Protein AF-0000000078589568 (afdb_homodimer)

Solvent-accessible surface area (backbone atoms only — not comparable to full-atom values): 13078 Å² total; per-residue (Å²): 133,71,51,51,82,32,78,94,58,38,60,21,28,21,12,48,26,62,53,92,58,33,32,40,38,16,16,13,28,53,42,28,34,25,31,62,90,71,71,37,79,68,34,69,30,87,57,85,96,58,49,32,35,17,36,41,47,56,96,80,36,33,39,37,20,19,72,43,36,40,46,34,33,25,38,94,78,37,46,79,72,49,72,22,69,54,83,33,59,22,26,36,24,57,42,78,58,98,67,44,32,40,38,22,10,66,24,44,44,32,37,32,21,70,47,95,73,48,65,70,49,67,46,61,62,52,66,76,127,130,72,51,49,81,34,77,94,59,36,58,19,27,20,12,46,27,62,52,92,58,33,30,41,38,16,17,13,28,54,40,28,34,25,31,62,90,72,70,38,79,70,35,68,30,88,57,84,96,58,48,31,34,17,36,41,48,54,96,82,35,32,39,38,20,18,71,43,35,39,45,35,32,24,40,94,78,37,45,78,71,48,73,23,68,54,82,34,57,22,25,35,23,59,41,80,57,99,67,43,32,39,37,21,10,65,24,43,44,33,38,31,21,70,48,97,75,48,64,72,50,68,46,59,62,55,66,78,126

pLDDT: mean 90.87, std 10.64, range [33.38, 98.38]

Secondary structure (DSSP, 8-state):
----B-GGG-S-EEEEEEETTEEEEEESBPPEEEETTTTEEEEE---TT--EEEEEE-SS-EEEEESSSEEEEE-TTS-EEEEEE-SSSSEEEEEE-SS-EEEEESSSEEEEESSTTS--EEEESS---/----B-GGG-S-EEEEEEETTEEEEEESBPPEEEETTTTEEEEE---TT--EEEEEE-SS-EEEEESSSEEEEE-TTS-EEEEEE-SSSSEEEEEE-SS-EEEEESSSEEEEESSTTS--EEEESS---

Structure (mmCIF, N/CA/C/O backbone):
data_AF-0000000078589568-model_v1
#
loop_
_entity.id
_entity.type
_entity.pdbx_description
1 polymer 'WD domain, G-beta repeat protein'
#
loop_
_atom_site.group_PDB
_atom_site.id
_atom_site.type_symbol
_atom_site.label_atom_id
_atom_site.label_alt_id
_atom_site.label_comp_id
_atom_site.label_asym_id
_atom_site.label_entity_id
_atom_site.label_seq_id
_atom_site.pdbx_PDB_ins_code
_atom_site.Cartn_x
_atom_site.Cartn_y
_atom_site.Cartn_z
_atom_site.occupancy
_atom_site.B_iso_or_equiv
_atom_site.auth_seq_id
_atom_site.auth_comp_id
_atom_site.auth_asym_id
_atom_site.auth_atom_id
_atom_site.pdbx_PDB_model_num
ATOM 1 N N . MET A 1 1 ? 6.371 -23.281 -9.875 1 33.53 1 MET A N 1
ATOM 2 C CA . MET A 1 1 ? 6.477 -23.5 -8.438 1 33.53 1 MET A CA 1
ATOM 3 C C . MET A 1 1 ? 5.609 -22.5 -7.672 1 33.53 1 MET A C 1
ATOM 5 O O . MET A 1 1 ? 5.695 -21.297 -7.902 1 33.53 1 MET A O 1
ATOM 9 N N . ILE A 1 2 ? 4.5 -22.891 -7.27 1 46.44 2 ILE A N 1
ATOM 10 C CA . ILE A 1 2 ? 3.332 -22.328 -6.609 1 46.44 2 ILE A CA 1
ATOM 11 C C . ILE A 1 2 ? 3.773 -21.484 -5.41 1 46.44 2 ILE A C 1
ATOM 13 O O . ILE A 1 2 ? 4.844 -21.719 -4.844 1 46.44 2 ILE A O 1
ATOM 17 N N . GLN A 1 3 ? 3.211 -20.344 -5.301 1 60.22 3 GLN A N 1
ATOM 18 C CA . GLN A 1 3 ? 3.404 -19.547 -4.098 1 60.22 3 GLN A CA 1
ATOM 19 C C . GLN A 1 3 ? 3.242 -20.391 -2.838 1 60.22 3 GLN A C 1
ATOM 21 O O . GLN A 1 3 ? 2.27 -21.125 -2.703 1 60.22 3 GLN A O 1
ATOM 26 N N . VAL A 1 4 ? 4.457 -20.844 -2.238 1 63.25 4 VAL A N 1
ATOM 27 C CA . VAL A 1 4 ? 4.547 -21.672 -1.043 1 63.25 4 VAL A CA 1
ATOM 28 C C . VAL A 1 4 ? 4.148 -20.859 0.185 1 63.25 4 VAL A C 1
ATOM 30 O O . VAL A 1 4 ? 4.465 -19.672 0.279 1 63.25 4 VAL A O 1
ATOM 33 N N . ALA A 1 5 ? 3.15 -21.469 0.811 1 69.5 5 ALA A N 1
ATOM 34 C CA . ALA A 1 5 ? 2.832 -20.969 2.145 1 69.5 5 ALA A CA 1
ATOM 35 C C . ALA A 1 5 ? 4.082 -20.891 3.016 1 69.5 5 ALA A C 1
ATOM 37 O O . ALA A 1 5 ? 4.938 -21.781 2.967 1 69.5 5 ALA A O 1
ATOM 38 N N . ARG A 1 6 ? 4.359 -19.812 3.57 1 82.25 6 ARG A N 1
ATOM 39 C CA . ARG A 1 6 ? 5.406 -19.625 4.566 1 82.25 6 ARG A CA 1
ATOM 40 C C . ARG A 1 6 ? 4.816 -19.516 5.969 1 82.25 6 ARG A C 1
ATOM 42 O O . ARG A 1 6 ? 4.578 -18.422 6.469 1 82.25 6 ARG A O 1
ATOM 49 N N . PRO A 1 7 ? 4.684 -20.656 6.641 1 78.62 7 PRO A N 1
ATOM 50 C CA . PRO A 1 7 ? 3.957 -20.719 7.91 1 78.62 7 PRO A CA 1
ATOM 51 C C . PRO A 1 7 ? 4.434 -19.672 8.906 1 78.62 7 PRO A C 1
ATOM 53 O O . PRO A 1 7 ? 3.637 -19.141 9.695 1 78.62 7 PRO A O 1
ATOM 56 N N . ALA A 1 8 ? 5.676 -19.344 8.812 1 83.5 8 ALA A N 1
ATOM 57 C CA . ALA A 1 8 ? 6.234 -18.391 9.773 1 83.5 8 ALA A CA 1
ATOM 58 C C . ALA A 1 8 ? 5.613 -17.016 9.594 1 83.5 8 ALA A C 1
ATOM 60 O O . ALA A 1 8 ? 5.633 -16.203 10.516 1 83.5 8 ALA A O 1
ATOM 61 N N . PHE A 1 9 ? 5.031 -16.781 8.414 1 86.38 9 PHE A N 1
ATOM 62 C CA . PHE A 1 9 ? 4.539 -15.438 8.133 1 86.38 9 PHE A CA 1
ATOM 63 C C . PHE A 1 9 ? 3.02 -15.438 8 1 86.38 9 PHE A C 1
ATOM 65 O O . PHE A 1 9 ? 2.412 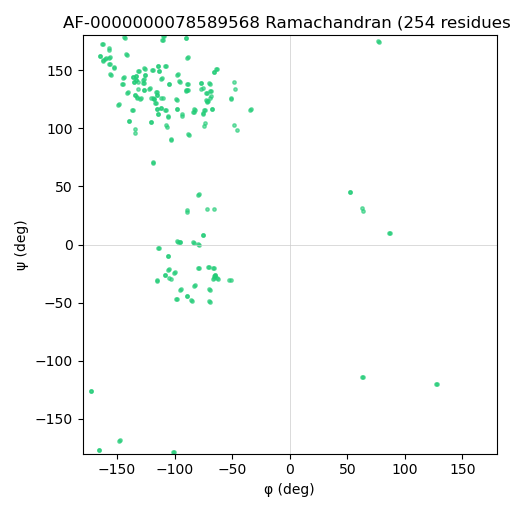-14.391 7.781 1 86.38 9 PHE A O 1
ATOM 72 N N . GLY A 1 10 ? 2.441 -16.609 8.102 1 83.56 10 GLY A N 1
ATOM 73 C CA . GLY A 1 10 ? 0.993 -16.719 8.039 1 83.56 10 GLY A CA 1
ATOM 74 C C . GLY A 1 10 ? 0.455 -16.625 6.621 1 83.56 10 GLY A C 1
ATOM 75 O O . GLY A 1 10 ? 1.22 -16.453 5.672 1 83.56 10 GLY A O 1
ATOM 76 N N . ARG A 1 11 ? -0.866 -16.844 6.477 1 89.06 11 ARG A N 1
ATOM 77 C CA . ARG A 1 11 ? -1.564 -16.719 5.199 1 89.06 11 ARG A CA 1
ATOM 78 C C . ARG A 1 11 ? -2.033 -15.289 4.961 1 89.06 11 ARG A C 1
ATOM 80 O O . ARG A 1 11 ? -3.061 -14.867 5.496 1 89.06 11 ARG A O 1
ATOM 87 N N . CYS A 1 12 ? -1.193 -14.516 4.234 1 94.19 12 CYS A N 1
ATOM 88 C CA . CYS A 1 12 ? -1.563 -13.125 3.979 1 94.19 12 CYS A CA 1
ATOM 89 C C . CYS A 1 12 ? -0.938 -12.625 2.684 1 94.19 12 CYS A C 1
ATOM 91 O O . CYS A 1 12 ? 0.06 -13.18 2.217 1 94.19 12 CYS A O 1
ATOM 93 N N . VAL A 1 13 ? -1.597 -11.734 2.15 1 95.38 13 VAL A N 1
ATOM 94 C CA . VAL A 1 13 ? -1.101 -10.961 1.015 1 95.38 13 VAL A CA 1
ATOM 95 C C . VAL A 1 13 ? -1.057 -9.477 1.372 1 95.38 13 VAL A C 1
ATOM 97 O O . VAL A 1 13 ? -2.098 -8.82 1.447 1 95.38 13 VAL A O 1
ATOM 100 N N . SER A 1 14 ? 0.146 -9.016 1.584 1 96.38 14 SER A N 1
ATOM 101 C CA . SER A 1 14 ? 0.3 -7.645 2.059 1 96.38 14 SER A CA 1
ATOM 102 C C . SER A 1 14 ? 0.87 -6.742 0.969 1 96.38 14 SER A C 1
ATOM 104 O O . SER A 1 14 ? 0.676 -5.527 0.999 1 96.38 14 SER A O 1
ATOM 106 N N . ALA A 1 15 ? 1.566 -7.254 0.091 1 97 15 ALA A N 1
ATOM 107 C CA . ALA A 1 15 ? 2.193 -6.512 -0.998 1 97 15 ALA A CA 1
ATOM 108 C C . ALA A 1 15 ? 1.56 -6.863 -2.34 1 97 15 ALA A C 1
ATOM 110 O O . ALA A 1 15 ? 1.614 -8.016 -2.775 1 97 15 ALA A O 1
ATOM 111 N N . LEU A 1 16 ? 0.966 -5.871 -2.957 1 95.5 16 LEU A N 1
ATOM 112 C CA . LEU A 1 16 ? 0.305 -6.023 -4.246 1 95.5 16 LEU A CA 1
ATOM 113 C C . LEU A 1 16 ? 0.549 -4.805 -5.133 1 95.5 16 LEU A C 1
ATOM 115 O O . LEU A 1 16 ? 0.409 -3.668 -4.68 1 95.5 16 LEU A O 1
ATOM 119 N N . SER A 1 17 ? 0.944 -5.07 -6.32 1 95.88 17 SER A N 1
ATOM 120 C CA . SER A 1 17 ? 1.091 -4.016 -7.316 1 95.88 17 SER A CA 1
ATOM 121 C C . SER A 1 17 ? 0.967 -4.57 -8.734 1 95.88 17 SER A C 1
ATOM 123 O O . SER A 1 17 ? 1.392 -5.695 -9.008 1 95.88 17 SER A O 1
ATOM 125 N N . VAL A 1 18 ? 0.411 -3.758 -9.539 1 91.75 18 VAL A N 1
ATOM 126 C CA . VAL A 1 18 ? 0.176 -4.207 -10.914 1 91.75 18 VAL A CA 1
ATOM 127 C C . VAL A 1 18 ? 0.772 -3.201 -11.891 1 91.75 18 VAL A C 1
ATOM 129 O O . VAL A 1 18 ? 0.672 -1.989 -11.688 1 91.75 18 VAL A O 1
ATOM 132 N N . ASP A 1 19 ? 1.373 -3.672 -12.891 1 91.12 19 ASP A N 1
ATOM 133 C CA . ASP A 1 19 ? 1.781 -2.895 -14.055 1 91.12 19 ASP A CA 1
ATOM 134 C C . ASP A 1 19 ? 1.548 -3.676 -15.352 1 91.12 19 ASP A C 1
ATOM 136 O O . ASP A 1 19 ? 2.305 -4.594 -15.672 1 91.12 19 ASP A O 1
ATOM 140 N N . ASN A 1 20 ? 0.448 -3.164 -16.031 1 87.88 20 ASN A N 1
ATOM 141 C CA . ASN A 1 20 ? 0.073 -3.803 -17.297 1 87.88 20 ASN A CA 1
ATOM 142 C C . ASN A 1 20 ? -0.341 -5.254 -17.078 1 87.88 20 ASN A C 1
ATOM 144 O O . ASN A 1 20 ? -1.341 -5.531 -16.422 1 87.88 20 ASN A O 1
ATOM 148 N N . LYS A 1 21 ? 0.408 -6.223 -17.594 1 90.06 21 LYS A N 1
ATOM 149 C CA . LYS A 1 21 ? -0.018 -7.621 -17.578 1 90.06 21 LYS A CA 1
ATOM 150 C C . LYS A 1 21 ? 0.61 -8.375 -16.406 1 90.06 21 LYS A C 1
ATOM 152 O O . LYS A 1 21 ? 0.375 -9.57 -16.234 1 90.06 21 LYS A O 1
ATOM 157 N N . PHE A 1 22 ? 1.362 -7.637 -15.625 1 93.5 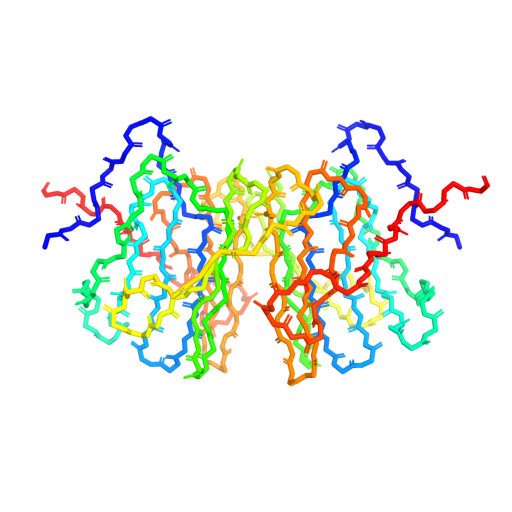22 PHE A N 1
ATOM 158 C CA . PHE A 1 22 ? 2.074 -8.312 -14.547 1 93.5 22 PHE A CA 1
ATOM 159 C C . PHE A 1 22 ? 1.626 -7.781 -13.195 1 93.5 22 PHE A C 1
ATOM 161 O O . PHE A 1 22 ? 1.246 -6.613 -13.07 1 93.5 22 PHE A O 1
ATOM 168 N N . MET A 1 23 ? 1.702 -8.672 -12.203 1 93.06 23 MET A N 1
ATOM 169 C CA . MET A 1 23 ? 1.359 -8.344 -10.82 1 93.06 23 MET A CA 1
ATOM 170 C C . MET A 1 23 ? 2.432 -8.852 -9.859 1 93.06 23 MET A C 1
ATOM 172 O O . MET A 1 23 ? 2.865 -10 -9.953 1 93.06 23 MET A O 1
ATOM 176 N N . VAL A 1 24 ? 2.895 -7.965 -9.07 1 95.56 24 VAL A N 1
ATOM 177 C CA . VAL A 1 24 ? 3.75 -8.391 -7.973 1 95.56 24 VAL A CA 1
ATOM 178 C C . VAL A 1 24 ? 2.896 -8.711 -6.746 1 95.56 24 VAL A C 1
ATOM 180 O O . VAL A 1 24 ? 1.983 -7.953 -6.406 1 95.56 24 VAL A O 1
ATOM 183 N N . CYS A 1 25 ? 3.156 -9.797 -6.152 1 93.44 25 CYS A N 1
ATOM 184 C CA . CYS A 1 25 ? 2.436 -10.25 -4.969 1 93.44 25 CYS A CA 1
ATOM 185 C C . CYS A 1 25 ? 3.398 -10.781 -3.91 1 93.44 25 CYS A C 1
ATOM 187 O O . CYS A 1 25 ? 4.367 -11.469 -4.234 1 93.44 25 CYS A O 1
ATOM 189 N N . GLY A 1 26 ? 3.121 -10.461 -2.602 1 94.56 26 GLY A N 1
ATOM 190 C CA . GLY A 1 26 ? 3.963 -10.938 -1.517 1 94.56 26 GLY A CA 1
ATOM 191 C C . GLY A 1 26 ? 3.322 -10.781 -0.15 1 94.56 26 GLY A C 1
ATOM 192 O O . GLY A 1 26 ? 2.197 -10.289 -0.039 1 94.56 26 GLY A O 1
ATOM 193 N N . GLY A 1 27 ? 4.078 -11.141 0.864 1 94.75 27 GLY A N 1
ATOM 194 C CA . GLY A 1 27 ? 3.631 -11.156 2.246 1 94.75 27 GLY A CA 1
ATOM 195 C C . GLY A 1 27 ? 3.871 -12.484 2.936 1 94.75 27 GLY A C 1
ATOM 196 O O . GLY A 1 27 ? 5.012 -12.953 3.025 1 94.75 27 GLY A O 1
ATOM 197 N N . GLY A 1 28 ? 2.723 -13.055 3.373 1 91.25 28 GLY A N 1
ATOM 198 C CA . GLY A 1 28 ? 2.844 -14.422 3.846 1 91.25 28 GLY A CA 1
ATOM 199 C C . GLY A 1 28 ? 3.221 -15.398 2.75 1 91.25 28 GLY A C 1
ATOM 200 O O . GLY A 1 28 ? 3.822 -16.438 3.02 1 91.25 28 GLY A O 1
ATOM 201 N N . VAL A 1 29 ? 2.875 -15.055 1.627 1 89.75 29 VAL A N 1
ATOM 202 C CA . VAL A 1 29 ? 3.322 -15.797 0.452 1 89.75 29 VAL A CA 1
ATOM 203 C C . VAL A 1 29 ? 4.652 -15.234 -0.04 1 89.75 29 VAL A C 1
ATOM 205 O O . VAL A 1 29 ? 5.008 -14.094 0.284 1 89.75 29 VAL A O 1
ATOM 208 N N . ASN A 1 30 ? 5.332 -16.031 -0.825 1 90.44 30 ASN A N 1
ATOM 209 C CA . ASN A 1 30 ? 6.586 -15.555 -1.39 1 90.44 30 ASN A CA 1
ATOM 210 C C . ASN A 1 30 ? 6.359 -14.398 -2.359 1 90.44 30 ASN A C 1
ATOM 212 O O . ASN A 1 30 ? 5.352 -14.367 -3.07 1 90.44 30 ASN A O 1
ATOM 216 N N . LEU A 1 31 ? 7.359 -13.547 -2.367 1 94.25 31 LEU A N 1
ATOM 217 C CA . LEU A 1 31 ? 7.328 -12.477 -3.354 1 94.25 31 LEU A CA 1
ATOM 218 C C . LEU A 1 31 ? 7.52 -13.023 -4.762 1 94.25 31 LEU A C 1
ATOM 220 O O . LEU A 1 31 ? 8.398 -13.852 -4.992 1 94.25 31 LEU A O 1
ATOM 224 N N . GLY A 1 32 ? 6.648 -12.578 -5.656 1 94.5 32 GLY A N 1
ATOM 225 C CA . GLY A 1 32 ? 6.766 -13.047 -7.031 1 94.5 32 GLY A CA 1
ATOM 226 C C . GLY A 1 32 ? 6.027 -12.164 -8.023 1 94.5 32 GLY A C 1
ATOM 227 O O . GLY A 1 32 ? 5.148 -11.398 -7.641 1 94.5 32 GLY A O 1
ATOM 228 N N . ILE A 1 33 ? 6.438 -12.266 -9.234 1 95.62 33 ILE A N 1
ATOM 229 C CA . ILE A 1 33 ? 5.773 -11.594 -10.344 1 95.62 33 ILE A CA 1
ATOM 230 C C . ILE A 1 33 ? 4.852 -12.578 -11.062 1 95.62 33 ILE A C 1
ATOM 232 O O . ILE A 1 33 ? 5.285 -13.656 -11.477 1 95.62 33 ILE A O 1
ATOM 236 N N . TRP A 1 34 ? 3.6 -12.172 -11.156 1 91.56 34 TRP A N 1
ATOM 237 C CA . TRP A 1 34 ? 2.588 -13.016 -11.797 1 91.56 34 TRP A CA 1
ATOM 238 C C . TRP A 1 34 ? 2.121 -12.398 -13.109 1 91.56 34 TRP A C 1
ATOM 240 O O . TRP A 1 34 ? 2.002 -11.172 -13.227 1 91.56 34 TRP A O 1
ATOM 250 N N . HIS A 1 35 ? 1.874 -13.266 -14.094 1 91.69 35 HIS A N 1
ATOM 251 C CA . HIS A 1 35 ? 1.156 -12.844 -15.289 1 91.69 35 HIS A CA 1
ATOM 252 C C . HIS A 1 35 ? -0.352 -12.859 -15.062 1 91.69 35 HIS A C 1
ATOM 254 O O . HIS A 1 35 ? -0.945 -13.93 -14.875 1 91.69 35 HIS A O 1
ATOM 260 N N . LEU A 1 36 ? -1.062 -11.812 -15.094 1 84.69 36 LEU A N 1
ATOM 261 C CA . LEU A 1 36 ? -2.459 -11.672 -14.695 1 84.69 36 LEU A CA 1
ATOM 262 C C . LEU A 1 36 ? -3.377 -12.406 -15.664 1 84.69 36 LEU A C 1
ATOM 264 O O . LEU A 1 36 ? -4.359 -13.023 -15.25 1 84.69 36 LEU A O 1
ATOM 268 N N . GLY A 1 37 ? -3.049 -12.336 -16.938 1 85.06 37 GLY A N 1
ATOM 269 C CA . GLY A 1 37 ? -3.875 -12.984 -17.953 1 85.06 37 GLY A CA 1
ATOM 270 C C . GLY A 1 37 ? -3.875 -14.5 -17.844 1 85.06 37 GLY A C 1
ATOM 271 O O . GLY A 1 37 ? -4.898 -15.148 -18.062 1 85.06 37 GLY A O 1
ATOM 272 N N . MET A 1 38 ? -2.736 -15.016 -17.312 1 85 38 MET A N 1
ATOM 273 C CA . MET A 1 38 ? -2.572 -16.453 -17.234 1 85 38 MET A CA 1
ATOM 274 C C . MET A 1 38 ? -2.734 -16.938 -15.789 1 85 38 MET A C 1
ATOM 276 O O . MET A 1 38 ? -2.779 -18.141 -15.531 1 85 38 MET A O 1
ATOM 280 N N . TYR A 1 39 ? -2.775 -16.078 -14.945 1 80.25 39 TYR A N 1
ATOM 281 C CA . TYR A 1 39 ? -2.834 -16.406 -13.523 1 80.25 39 TYR A CA 1
ATOM 282 C C . TYR A 1 39 ? -1.718 -17.375 -13.141 1 80.25 39 TYR A C 1
ATOM 284 O O . TYR A 1 39 ? -1.964 -18.391 -12.484 1 80.25 39 TYR A O 1
ATOM 292 N N . SER A 1 40 ? -0.561 -17.094 -13.602 1 86.56 40 SER A N 1
ATOM 293 C CA . SER A 1 40 ? 0.59 -17.953 -13.336 1 86.56 40 SER A CA 1
ATOM 294 C C . SER A 1 40 ? 1.785 -17.141 -12.852 1 86.56 40 SER A C 1
ATOM 296 O O . SER A 1 40 ? 1.958 -15.992 -13.242 1 86.56 40 SER A O 1
ATOM 298 N N . LEU A 1 41 ? 2.51 -17.812 -12.055 1 90.38 41 LEU A N 1
ATOM 299 C CA . LEU A 1 41 ? 3.75 -17.203 -11.594 1 90.38 41 LEU A CA 1
ATOM 300 C C . LEU A 1 41 ? 4.75 -17.062 -12.734 1 90.38 41 LEU A C 1
ATOM 302 O O . LEU A 1 41 ? 5.156 -18.062 -13.336 1 90.38 41 LEU A O 1
ATOM 306 N N . ALA A 1 42 ? 5.09 -15.867 -13.047 1 94 42 ALA A N 1
ATOM 307 C CA . ALA A 1 42 ? 6.043 -15.586 -14.117 1 94 42 ALA A CA 1
ATOM 308 C C . ALA A 1 42 ? 7.477 -15.648 -13.602 1 94 42 ALA A C 1
ATOM 310 O O . ALA A 1 42 ? 8.336 -16.281 -14.219 1 94 42 ALA A O 1
ATOM 311 N N . THR A 1 43 ? 7.82 -15.008 -12.461 1 94.12 43 THR A N 1
ATOM 312 C CA . THR A 1 43 ? 9.18 -14.906 -11.945 1 94.12 43 THR A CA 1
ATOM 313 C C . THR A 1 43 ? 9.172 -14.844 -10.414 1 94.12 43 THR A C 1
ATOM 315 O O . THR A 1 43 ? 8.586 -13.93 -9.836 1 94.12 43 THR A O 1
ATOM 318 N N . PRO A 1 44 ? 9.836 -15.82 -9.773 1 93.12 44 PRO A N 1
ATOM 319 C CA . PRO A 1 44 ? 10.031 -15.672 -8.328 1 93.12 44 PRO A CA 1
ATOM 320 C C . PRO A 1 44 ? 11.008 -14.555 -7.98 1 93.12 44 PRO A C 1
ATOM 322 O O . PRO A 1 44 ? 11.969 -14.312 -8.727 1 93.12 44 PRO A O 1
ATOM 325 N N . MET A 1 45 ? 10.719 -13.805 -7.008 1 95.25 45 MET A N 1
ATOM 326 C CA . MET A 1 45 ? 11.641 -12.82 -6.457 1 95.25 45 MET A CA 1
ATOM 327 C C . MET A 1 45 ? 12.195 -13.281 -5.117 1 95.25 45 MET A C 1
ATOM 329 O O . MET A 1 45 ? 11.531 -13.148 -4.086 1 95.25 45 MET A O 1
ATOM 333 N N . GLU A 1 46 ? 13.344 -13.766 -5.09 1 90.25 46 GLU A N 1
ATOM 334 C CA . GLU A 1 46 ? 13.914 -14.469 -3.943 1 90.25 46 GLU A CA 1
ATOM 335 C C . GLU A 1 46 ? 14.312 -13.492 -2.84 1 90.25 46 GLU A C 1
ATOM 337 O O . GLU A 1 46 ? 15.109 -12.578 -3.07 1 90.25 46 GLU A O 1
ATOM 342 N N . ALA A 1 47 ? 13.633 -13.586 -1.803 1 87.31 47 ALA A N 1
ATOM 343 C CA . ALA A 1 47 ? 13.945 -12.852 -0.579 1 87.31 47 ALA A CA 1
ATOM 344 C C . ALA A 1 47 ? 13.852 -13.758 0.645 1 87.31 47 ALA A C 1
ATOM 346 O O . ALA A 1 47 ? 12.758 -14.016 1.148 1 87.31 47 ALA A O 1
ATOM 347 N N . ALA A 1 48 ? 14.93 -14.211 1.081 1 83 48 ALA A N 1
ATOM 348 C CA . ALA A 1 48 ? 14.953 -15.172 2.18 1 83 48 ALA A CA 1
ATOM 349 C C . ALA A 1 48 ? 14.523 -14.516 3.49 1 83 48 ALA A C 1
ATOM 351 O O . ALA A 1 48 ? 14.977 -13.414 3.814 1 83 48 ALA A O 1
ATOM 352 N N . ASN A 1 49 ? 13.578 -15.07 4.125 1 88.69 49 ASN A N 1
ATOM 353 C CA . ASN A 1 49 ? 13.172 -14.742 5.488 1 88.69 49 ASN A CA 1
ATOM 354 C C . ASN A 1 49 ? 12.672 -13.305 5.59 1 88.69 49 ASN A C 1
ATOM 356 O O . ASN A 1 49 ? 12.992 -12.602 6.543 1 88.69 49 ASN A O 1
ATOM 360 N N . VAL A 1 50 ? 12.109 -12.836 4.551 1 92.19 50 VAL A N 1
ATOM 361 C CA . VAL A 1 50 ? 11.562 -11.484 4.566 1 92.19 50 VAL A CA 1
ATOM 362 C C . VAL A 1 50 ? 10.062 -11.531 4.277 1 92.19 50 VAL A C 1
ATOM 364 O O . VAL A 1 50 ? 9.633 -12.141 3.293 1 92.19 50 VAL A O 1
ATOM 367 N N . ARG A 1 51 ? 9.289 -10.938 5.172 1 94.19 51 ARG A N 1
ATOM 368 C CA . ARG A 1 51 ? 7.879 -10.703 4.883 1 94.19 51 ARG A CA 1
ATOM 369 C C . ARG A 1 51 ? 7.664 -9.305 4.301 1 94.19 51 ARG A C 1
ATOM 371 O O . ARG A 1 51 ? 7.797 -8.305 5.008 1 94.19 51 ARG A O 1
ATOM 378 N N . HIS A 1 52 ? 7.309 -9.289 3.102 1 96.88 52 HIS A N 1
ATOM 379 C CA . HIS A 1 52 ? 7.062 -8.008 2.453 1 96.88 52 HIS A CA 1
ATOM 380 C C . HIS A 1 52 ? 5.715 -7.43 2.875 1 96.88 52 HIS A C 1
ATOM 382 O O . HIS A 1 52 ? 4.715 -8.148 2.916 1 96.88 52 HIS A O 1
ATOM 388 N N . LEU A 1 53 ? 5.773 -6.18 3.184 1 97.56 53 LEU A N 1
ATOM 389 C CA . LEU A 1 53 ? 4.59 -5.52 3.719 1 97.56 53 LEU A CA 1
ATOM 390 C C . LEU A 1 53 ? 3.939 -4.629 2.664 1 97.56 53 LEU A C 1
ATOM 392 O O . LEU A 1 53 ? 2.762 -4.281 2.777 1 97.56 53 LEU A O 1
ATOM 396 N N . THR A 1 54 ? 4.664 -4.227 1.661 1 98.12 54 THR A N 1
ATOM 397 C CA . THR A 1 54 ? 4.18 -3.357 0.594 1 98.12 54 THR A CA 1
ATOM 398 C C . THR A 1 54 ? 5.07 -3.465 -0.639 1 98.12 54 THR A C 1
ATOM 400 O O . THR A 1 54 ? 6.211 -3.93 -0.549 1 98.12 54 THR A O 1
ATOM 403 N N . CYS A 1 55 ? 4.52 -3.062 -1.789 1 98 55 CYS A N 1
ATOM 404 C CA . CYS A 1 55 ? 5.312 -2.984 -3.012 1 98 55 CYS A CA 1
ATOM 405 C C . CYS A 1 55 ? 4.699 -1.995 -3.996 1 98 55 CYS A C 1
ATOM 407 O O . CYS A 1 55 ? 3.521 -1.652 -3.887 1 98 55 CYS A O 1
ATOM 409 N N . GLU A 1 56 ? 5.535 -1.491 -4.848 1 96.69 56 GLU A N 1
ATOM 410 C CA . GLU A 1 56 ? 5.156 -0.626 -5.961 1 96.69 56 GLU A CA 1
ATOM 411 C C . GLU A 1 56 ? 5.895 -1.014 -7.238 1 96.69 56 GLU A C 1
ATOM 413 O O . GLU A 1 56 ? 7.125 -0.963 -7.289 1 96.69 56 GLU A O 1
ATOM 418 N N . MET A 1 57 ? 5.105 -1.452 -8.227 1 95.81 57 MET A N 1
ATOM 419 C CA . MET A 1 57 ? 5.688 -1.801 -9.516 1 95.81 57 MET A CA 1
ATOM 420 C C . MET A 1 57 ? 5.535 -0.653 -10.508 1 95.81 57 MET A C 1
ATOM 422 O O . MET A 1 57 ? 4.418 -0.235 -10.82 1 95.81 57 MET A O 1
ATOM 426 N N . THR A 1 58 ? 6.688 -0.118 -10.938 1 90.25 58 THR A N 1
ATOM 427 C CA . THR A 1 58 ? 6.711 0.904 -11.977 1 90.25 58 THR A CA 1
ATOM 428 C C . THR A 1 58 ? 7.324 0.354 -13.258 1 90.25 58 THR A C 1
ATOM 430 O O . THR A 1 58 ? 7.77 -0.795 -13.297 1 90.25 58 THR A O 1
ATOM 433 N N . THR A 1 59 ? 7.324 1.176 -14.297 1 88.69 59 THR A N 1
ATOM 434 C CA . THR A 1 59 ? 7.895 0.772 -15.578 1 88.69 59 THR A CA 1
ATOM 435 C C . THR A 1 59 ? 9.391 0.495 -15.445 1 88.69 59 THR A C 1
ATOM 437 O O . THR A 1 59 ? 9.93 -0.362 -16.141 1 88.69 59 THR A O 1
ATOM 440 N N . ASP A 1 60 ? 10.062 1.144 -14.516 1 91 60 ASP A N 1
ATOM 441 C CA . ASP A 1 60 ? 11.516 1.078 -14.422 1 91 60 ASP A CA 1
ATOM 442 C C . ASP A 1 60 ? 11.961 0.012 -13.422 1 91 60 ASP A C 1
ATOM 444 O O . ASP A 1 60 ? 12.953 -0.686 -13.648 1 91 60 ASP A O 1
ATOM 448 N N . LYS A 1 61 ? 11.242 -0.073 -12.352 1 94.94 61 LYS A N 1
ATOM 449 C CA . LYS A 1 61 ? 11.688 -0.944 -11.266 1 94.94 61 LYS A CA 1
ATOM 450 C C . LYS A 1 61 ? 10.516 -1.358 -10.383 1 94.94 61 LYS A C 1
ATOM 452 O O . LYS A 1 61 ? 9.414 -0.816 -10.508 1 94.94 61 LYS A O 1
ATOM 457 N N . ILE A 1 62 ? 10.734 -2.303 -9.562 1 97.25 62 ILE A N 1
ATOM 458 C CA . ILE A 1 62 ? 9.836 -2.725 -8.492 1 97.25 62 ILE A CA 1
ATOM 459 C C . ILE A 1 62 ? 10.438 -2.354 -7.137 1 97.25 62 ILE A C 1
ATOM 461 O O . ILE A 1 62 ? 11.609 -2.637 -6.875 1 97.25 62 ILE A O 1
ATOM 465 N N . LEU A 1 63 ? 9.688 -1.653 -6.352 1 98.06 63 LEU A N 1
ATOM 466 C CA . LEU A 1 63 ? 10.102 -1.31 -4.992 1 98.06 63 LEU A CA 1
ATOM 467 C C . LEU A 1 63 ? 9.352 -2.156 -3.969 1 98.06 63 LEU A C 1
ATOM 469 O O . LEU A 1 63 ? 8.148 -2.402 -4.117 1 98.06 63 LEU A O 1
ATOM 473 N N . THR A 1 64 ? 10.016 -2.643 -2.949 1 98.31 64 THR A N 1
ATOM 474 C CA . THR A 1 64 ? 9.359 -3.418 -1.904 1 98.31 64 THR A CA 1
ATOM 475 C C . THR A 1 64 ? 9.789 -2.938 -0.521 1 98.31 64 THR A C 1
ATOM 477 O O . THR A 1 64 ? 10.922 -2.49 -0.34 1 98.31 64 THR A O 1
ATOM 480 N N . GLY A 1 65 ? 8.906 -2.906 0.363 1 98.38 65 GLY A N 1
ATOM 481 C CA . GLY A 1 65 ? 9.125 -2.682 1.783 1 98.38 65 GLY A CA 1
ATOM 482 C C . GLY A 1 65 ? 8.781 -3.887 2.637 1 98.38 65 GLY A C 1
ATOM 483 O O . GLY A 1 65 ? 7.918 -4.688 2.273 1 98.38 65 GLY A O 1
ATOM 484 N N . SER A 1 66 ? 9.375 -4.016 3.736 1 97.38 66 SER A N 1
ATOM 485 C CA . SER A 1 66 ? 9.25 -5.184 4.598 1 97.38 66 SER A CA 1
ATOM 486 C C . SER A 1 66 ? 9.367 -4.801 6.07 1 97.38 66 SER A C 1
ATOM 488 O O . SER A 1 66 ? 9.266 -3.625 6.422 1 97.38 66 SER A O 1
ATOM 490 N N . MET A 1 67 ? 9.5 -5.84 6.883 1 95.31 67 MET A N 1
ATOM 491 C CA . MET A 1 67 ? 9.711 -5.641 8.312 1 95.31 67 MET A CA 1
ATOM 492 C C . MET A 1 67 ? 11.141 -5.188 8.594 1 95.31 67 MET A C 1
ATOM 494 O O . MET A 1 67 ? 11.547 -5.094 9.758 1 95.31 67 MET A O 1
ATOM 498 N N . HIS A 1 68 ? 11.938 -4.879 7.652 1 95.5 68 HIS A N 1
ATOM 499 C CA . HIS A 1 68 ? 13.281 -4.332 7.766 1 95.5 68 HIS A CA 1
ATOM 500 C C . HIS A 1 68 ? 13.32 -2.865 7.348 1 95.5 68 HIS A C 1
ATOM 502 O O . HIS A 1 68 ? 12.461 -2.414 6.582 1 95.5 68 HIS A O 1
ATOM 508 N N . PRO A 1 69 ? 14.281 -2.115 7.895 1 96.44 69 PRO A N 1
ATOM 509 C CA . PRO A 1 69 ? 14.359 -0.685 7.59 1 96.44 69 PRO A CA 1
ATOM 510 C C . PRO A 1 69 ? 15 -0.402 6.234 1 96.44 69 PRO A C 1
ATOM 512 O O . PRO A 1 69 ? 15.859 0.472 6.125 1 96.44 69 PRO A O 1
ATOM 515 N N . THR A 1 70 ? 14.617 -1.188 5.191 1 96.38 70 THR A N 1
ATOM 516 C CA . THR A 1 70 ? 15.266 -1.059 3.889 1 96.38 70 THR A CA 1
ATOM 517 C C . THR A 1 70 ? 14.227 -1.04 2.771 1 96.38 70 THR A C 1
ATOM 519 O O . THR A 1 70 ? 13.32 -1.882 2.738 1 96.38 70 THR A O 1
ATOM 522 N N . LEU A 1 71 ? 14.344 -0.035 1.94 1 97.94 71 LEU A N 1
ATOM 523 C CA . LEU A 1 71 ? 13.633 -0.027 0.67 1 97.94 71 LEU A CA 1
ATOM 524 C C . LEU A 1 71 ? 14.398 -0.809 -0.391 1 97.94 71 LEU A C 1
ATOM 526 O O . LEU A 1 71 ? 15.492 -0.41 -0.792 1 97.94 71 LEU A O 1
ATOM 530 N N . SER A 1 72 ? 13.852 -1.923 -0.87 1 98 72 SER A N 1
ATOM 531 C CA . SER A 1 72 ? 14.516 -2.766 -1.855 1 98 72 SER A CA 1
ATOM 532 C C . SER A 1 72 ? 14.055 -2.438 -3.27 1 98 72 SER A C 1
ATOM 534 O O . SER A 1 72 ? 12.867 -2.182 -3.498 1 98 72 SER A O 1
ATOM 536 N N . GLN A 1 73 ? 15.055 -2.473 -4.141 1 97.88 73 GLN A N 1
ATOM 537 C CA . GLN A 1 73 ? 14.797 -2.227 -5.555 1 97.88 73 GLN A CA 1
ATOM 538 C C . GLN A 1 73 ? 15.102 -3.465 -6.391 1 97.88 73 GLN A C 1
ATOM 540 O O . GLN A 1 73 ? 16.125 -4.117 -6.199 1 97.88 73 GLN A O 1
ATOM 545 N N . TRP A 1 74 ? 14.141 -3.793 -7.246 1 97.88 74 TRP A N 1
ATOM 546 C CA . TRP A 1 74 ? 14.242 -4.969 -8.102 1 97.88 74 TRP A CA 1
ATOM 547 C C . TRP A 1 74 ? 14.031 -4.594 -9.562 1 97.88 74 TRP A C 1
ATOM 549 O O . TRP A 1 74 ? 13.32 -3.633 -9.867 1 97.88 74 TRP A O 1
ATOM 559 N N . ASP A 1 75 ? 14.617 -5.332 -10.461 1 97.69 75 ASP A N 1
ATOM 560 C CA . ASP A 1 75 ? 14.227 -5.168 -11.859 1 97.69 75 ASP A CA 1
ATOM 561 C C . ASP A 1 75 ? 13.078 -6.105 -12.227 1 97.69 75 ASP A C 1
ATOM 563 O O . ASP A 1 75 ? 12.617 -6.887 -11.391 1 97.69 75 ASP A O 1
ATOM 567 N N . HIS A 1 76 ? 12.586 -6.059 -13.391 1 96.38 76 HIS A N 1
ATOM 568 C CA . HIS A 1 76 ? 11.391 -6.785 -13.797 1 96.38 76 HIS A CA 1
ATOM 569 C C . HIS A 1 76 ? 11.703 -8.25 -14.094 1 96.38 76 HIS A C 1
ATOM 571 O O . HIS A 1 76 ? 10.805 -9.031 -14.406 1 96.38 76 HIS A O 1
ATOM 577 N N . SER A 1 77 ? 12.969 -8.648 -13.938 1 96.12 77 SER A N 1
ATOM 578 C CA . SER A 1 77 ? 13.336 -10.055 -14.031 1 96.12 77 SER A CA 1
ATOM 579 C C . SER A 1 77 ? 13.383 -10.703 -12.656 1 96.12 77 SER A C 1
ATOM 581 O O . SER A 1 77 ? 13.75 -11.875 -12.523 1 96.12 77 SER A O 1
ATOM 583 N N . GLY A 1 78 ? 13.031 -9.891 -11.641 1 96.69 78 GLY A N 1
ATOM 584 C CA . GLY A 1 78 ? 13.016 -10.43 -10.289 1 96.69 78 GLY A CA 1
ATOM 585 C C . GLY A 1 78 ? 14.367 -10.367 -9.602 1 96.69 78 GLY A C 1
ATOM 586 O O . GLY A 1 78 ? 14.562 -10.961 -8.539 1 96.69 78 GLY A O 1
ATOM 587 N N . LYS A 1 79 ? 15.32 -9.656 -10.219 1 97.25 79 LYS A N 1
ATOM 588 C CA . LYS A 1 79 ? 16.656 -9.5 -9.641 1 97.25 79 LYS A CA 1
ATOM 589 C C . LYS A 1 79 ? 16.719 -8.266 -8.742 1 97.25 79 LYS A C 1
ATOM 591 O O . LYS A 1 79 ? 16.297 -7.18 -9.133 1 97.25 79 LYS A O 1
ATOM 596 N N . LYS A 1 80 ? 17.266 -8.461 -7.551 1 97.38 80 LYS A N 1
ATOM 597 C CA . LYS A 1 80 ? 17.453 -7.336 -6.641 1 97.38 80 LYS A CA 1
ATOM 598 C C . LYS A 1 80 ? 18.578 -6.418 -7.121 1 97.38 80 LYS A C 1
ATOM 600 O O . LYS A 1 80 ? 19.672 -6.883 -7.438 1 97.38 80 LYS A O 1
ATOM 605 N N . LEU A 1 81 ? 18.297 -5.164 -7.16 1 97.38 81 LEU A N 1
ATOM 606 C CA . LEU A 1 81 ? 19.25 -4.168 -7.652 1 97.38 81 LEU A CA 1
ATOM 607 C C . LEU A 1 81 ? 19.969 -3.488 -6.496 1 97.38 81 LEU A C 1
ATOM 609 O O . LEU A 1 81 ? 21.188 -3.291 -6.547 1 97.38 81 LEU A O 1
ATOM 613 N N . SER A 1 82 ? 19.219 -3.078 -5.504 1 97.31 82 SER A N 1
ATOM 614 C CA . SER A 1 82 ? 19.812 -2.338 -4.398 1 97.31 82 SER A CA 1
ATOM 615 C C . SER A 1 82 ? 18.875 -2.27 -3.203 1 97.31 82 SER A C 1
ATOM 617 O O . SER A 1 82 ? 17.688 -2.584 -3.32 1 97.31 82 SER A O 1
ATOM 619 N N . ASP A 1 83 ? 19.438 -1.95 -2.062 1 96.94 83 ASP A N 1
ATOM 620 C CA . ASP A 1 83 ? 18.734 -1.632 -0.825 1 96.94 83 ASP A CA 1
ATOM 621 C C . ASP A 1 83 ? 19.094 -0.231 -0.333 1 96.94 83 ASP A C 1
ATOM 623 O O . ASP A 1 83 ? 20.266 0.172 -0.385 1 96.94 83 ASP A O 1
ATOM 627 N N . VAL A 1 84 ? 18.109 0.5 0.043 1 97.75 84 VAL A N 1
ATOM 628 C CA . VAL A 1 84 ? 18.344 1.827 0.602 1 97.75 84 VAL A CA 1
ATOM 629 C C . VAL A 1 84 ? 17.828 1.882 2.037 1 97.75 84 VAL A C 1
ATOM 631 O O . VAL A 1 84 ? 16.656 1.592 2.291 1 97.75 84 VAL A O 1
ATOM 634 N N . GLN A 1 85 ? 18.672 2.264 2.957 1 97.56 85 GLN A N 1
ATOM 635 C CA . GLN A 1 85 ? 18.297 2.318 4.367 1 97.56 85 GLN A CA 1
ATOM 636 C C . GLN A 1 85 ? 17.344 3.482 4.641 1 97.56 85 GLN A C 1
ATOM 638 O O . GLN A 1 85 ? 17.641 4.621 4.27 1 97.56 85 GLN A O 1
ATOM 643 N N . GLY A 1 86 ? 16.156 3.176 5.203 1 97.25 86 GLY A N 1
ATOM 644 C CA . GLY A 1 86 ? 15.227 4.211 5.625 1 97.25 86 GLY A CA 1
ATOM 645 C C . GLY A 1 86 ? 15.258 4.465 7.121 1 97.25 86 GLY A C 1
ATOM 646 O O . GLY A 1 86 ? 16.047 3.855 7.844 1 97.25 86 GLY A O 1
ATOM 647 N N . LYS A 1 87 ? 14.414 5.355 7.535 1 96.81 87 LYS A N 1
ATOM 648 C CA . LYS A 1 87 ? 14.352 5.723 8.945 1 96.81 87 LYS A CA 1
ATOM 649 C C . LYS A 1 87 ? 13.383 4.824 9.703 1 96.81 87 LYS A C 1
ATOM 651 O O . LYS A 1 87 ? 13.688 4.359 10.805 1 96.81 87 LYS A O 1
ATOM 656 N N . PRO A 1 88 ? 12.172 4.516 9.188 1 96.44 88 PRO A N 1
ATOM 657 C CA . PRO A 1 88 ? 11.305 3.572 9.906 1 96.44 88 PRO A CA 1
ATOM 658 C C . PRO A 1 88 ? 11.914 2.174 10 1 96.44 88 PRO A C 1
ATOM 660 O O . PRO A 1 88 ? 12.609 1.733 9.086 1 96.44 88 PRO A O 1
ATOM 663 N N . GLN A 1 89 ? 11.594 1.424 11.039 1 96.88 89 GLN A N 1
ATOM 664 C CA . GLN A 1 89 ? 12.125 0.078 11.219 1 96.88 89 GLN A CA 1
ATOM 665 C C . GLN A 1 89 ? 11.391 -0.931 10.344 1 96.88 89 GLN A C 1
ATOM 667 O O . GLN A 1 89 ? 11.875 -2.043 10.125 1 96.88 89 GLN A O 1
ATOM 672 N N . SER A 1 90 ? 10.219 -0.577 9.922 1 97.69 90 SER A N 1
ATOM 673 C CA . SER A 1 90 ? 9.414 -1.311 8.945 1 97.69 90 SER A CA 1
ATOM 674 C C . SER A 1 90 ? 8.789 -0.368 7.926 1 97.69 90 SER A C 1
ATOM 676 O O . SER A 1 90 ? 8.406 0.754 8.258 1 97.69 90 SER A O 1
ATOM 678 N N . ILE A 1 91 ? 8.695 -0.814 6.742 1 98.12 91 ILE A N 1
ATOM 679 C CA . ILE A 1 91 ? 8.102 -0.004 5.688 1 98.12 91 ILE A CA 1
ATOM 680 C C . ILE A 1 91 ? 6.73 -0.569 5.316 1 98.12 91 ILE A C 1
ATOM 682 O O . ILE A 1 91 ? 6.633 -1.677 4.785 1 98.12 91 ILE A O 1
ATOM 686 N N . TYR A 1 92 ? 5.676 0.223 5.562 1 97.81 92 TYR A N 1
ATOM 687 C CA . TYR A 1 92 ? 4.297 -0.208 5.355 1 97.81 92 TYR A CA 1
ATOM 688 C C . TYR A 1 92 ? 3.752 0.331 4.039 1 97.81 92 TYR A C 1
ATOM 690 O O . TYR A 1 92 ? 2.779 -0.203 3.498 1 97.81 92 TYR A O 1
ATOM 698 N N . SER A 1 93 ? 4.328 1.42 3.578 1 97.56 93 SER A N 1
ATOM 699 C CA . SER A 1 93 ? 3.791 2.082 2.395 1 97.56 93 SER A CA 1
ATOM 700 C C . SER A 1 93 ? 4.902 2.676 1.539 1 97.56 93 SER A C 1
ATOM 702 O O . SER A 1 93 ? 5.871 3.227 2.066 1 97.56 93 SER A O 1
ATOM 704 N N . ILE A 1 94 ? 4.707 2.479 0.279 1 97.44 94 ILE A N 1
ATOM 705 C CA . ILE A 1 94 ? 5.598 3.049 -0.725 1 97.44 94 ILE A CA 1
ATOM 706 C C . ILE A 1 94 ? 4.785 3.832 -1.754 1 97.44 94 ILE A C 1
ATOM 708 O O . ILE A 1 94 ? 3.734 3.369 -2.205 1 97.44 94 ILE A O 1
ATOM 712 N N . LEU A 1 95 ? 5.277 4.965 -2.004 1 93.62 95 LEU A N 1
ATOM 713 C CA . LEU A 1 95 ? 4.691 5.766 -3.07 1 93.62 95 LEU A CA 1
ATOM 714 C C . LEU A 1 95 ? 5.766 6.27 -4.027 1 93.62 95 LEU A C 1
ATOM 716 O O . LEU A 1 95 ? 6.773 6.836 -3.592 1 93.62 95 LEU A O 1
ATOM 720 N N . GLN A 1 96 ? 5.574 5.984 -5.277 1 90.62 96 GLN A N 1
ATOM 721 C CA . GLN A 1 96 ? 6.504 6.477 -6.289 1 90.62 96 GLN A CA 1
ATOM 722 C C . GLN A 1 96 ? 5.809 7.43 -7.258 1 90.62 96 GLN A C 1
ATOM 724 O O . GLN A 1 96 ? 4.793 7.078 -7.863 1 90.62 96 GLN A O 1
ATOM 729 N N . THR A 1 97 ? 6.32 8.586 -7.324 1 87.69 97 THR A N 1
ATOM 730 C CA . THR A 1 97 ? 5.898 9.539 -8.344 1 87.69 97 THR A CA 1
ATOM 731 C C . THR A 1 97 ? 7 9.75 -9.375 1 87.69 97 THR A C 1
ATOM 733 O O . THR A 1 97 ? 8.047 9.102 -9.32 1 87.69 97 THR A O 1
ATOM 736 N N . SER A 1 98 ? 6.754 10.586 -10.367 1 85.25 98 SER A N 1
ATOM 737 C CA . SER A 1 98 ? 7.75 10.867 -11.398 1 85.25 98 SER A CA 1
ATOM 738 C C . SER A 1 98 ? 8.969 11.578 -10.812 1 85.25 98 SER A C 1
ATOM 740 O O . SER A 1 98 ? 10.078 11.422 -11.312 1 85.25 98 SER A O 1
ATOM 742 N N . ALA A 1 99 ? 8.852 12.297 -9.719 1 84.12 99 ALA A N 1
ATOM 743 C CA . ALA A 1 99 ? 9.914 13.164 -9.219 1 84.12 99 ALA A CA 1
ATOM 744 C C . ALA A 1 99 ? 10.43 12.672 -7.867 1 84.12 99 ALA A C 1
ATOM 746 O O . ALA A 1 99 ? 11.602 12.867 -7.535 1 84.12 99 ALA A O 1
ATOM 747 N N . VAL A 1 100 ? 9.578 12.094 -7.121 1 90.44 100 VAL A N 1
ATOM 748 C CA . VAL A 1 100 ? 9.906 11.82 -5.723 1 90.44 100 VAL A CA 1
ATOM 749 C C . VAL A 1 100 ? 9.289 10.492 -5.297 1 90.44 100 VAL A C 1
ATOM 751 O O . VAL A 1 100 ? 8.227 10.102 -5.797 1 90.44 100 VAL A O 1
ATOM 754 N N . SER A 1 101 ? 9.922 9.742 -4.488 1 93.62 101 SER A N 1
ATOM 755 C CA . SER A 1 101 ? 9.352 8.562 -3.842 1 93.62 101 SER A CA 1
ATOM 756 C C . SER A 1 101 ? 9.227 8.766 -2.334 1 93.62 101 SER A C 1
ATOM 758 O O . SER A 1 101 ? 10.023 9.484 -1.732 1 93.62 101 SER A O 1
ATOM 760 N N . PHE A 1 102 ? 8.258 8.164 -1.738 1 94.06 102 PHE A N 1
ATOM 761 C CA . PHE A 1 102 ? 8.016 8.242 -0.303 1 94.06 102 PHE A CA 1
ATOM 762 C C . PHE A 1 102 ? 7.941 6.848 0.31 1 94.06 102 PHE A C 1
ATOM 764 O O . PHE A 1 102 ? 7.398 5.926 -0.296 1 94.06 102 PHE A O 1
ATOM 771 N N . THR A 1 103 ? 8.383 6.691 1.49 1 97.38 103 THR A N 1
ATOM 772 C CA . THR A 1 103 ? 8.133 5.5 2.293 1 97.38 103 THR A CA 1
ATOM 773 C C . THR A 1 103 ? 7.695 5.883 3.705 1 97.38 103 THR A C 1
ATOM 775 O O . THR A 1 103 ? 8.133 6.906 4.238 1 97.38 103 THR A O 1
ATOM 778 N N . ALA A 1 104 ? 6.844 5.137 4.273 1 97.12 104 ALA A N 1
ATOM 779 C CA . ALA A 1 104 ? 6.348 5.301 5.637 1 97.12 104 ALA A CA 1
ATOM 780 C C . ALA A 1 104 ? 6.152 3.947 6.316 1 97.12 104 ALA A C 1
ATOM 782 O O . ALA A 1 104 ? 6.098 2.912 5.648 1 97.12 104 ALA A O 1
ATOM 783 N N . GLY A 1 105 ? 6.035 3.992 7.625 1 96.94 105 GLY A N 1
ATOM 784 C CA . GLY A 1 105 ? 5.949 2.727 8.336 1 96.94 105 GLY A CA 1
ATOM 785 C C . GLY A 1 105 ? 5.648 2.891 9.812 1 96.94 105 GLY A C 1
ATOM 786 O O . GLY A 1 105 ? 4.684 3.562 10.188 1 96.94 105 GLY A O 1
ATOM 787 N N . ASP A 1 106 ? 6.52 2.283 10.656 1 96.38 106 ASP A N 1
ATOM 788 C CA . ASP A 1 106 ? 6.203 2.117 12.07 1 96.38 106 ASP A CA 1
ATOM 789 C C . ASP A 1 106 ? 6.668 3.322 12.883 1 96.38 106 ASP A C 1
ATOM 791 O O . ASP A 1 106 ? 7.059 3.184 14.047 1 96.38 106 ASP A O 1
ATOM 795 N N . SER A 1 107 ? 6.723 4.418 12.289 1 93.75 107 SER A N 1
ATOM 796 C CA . SER A 1 107 ? 6.98 5.707 12.93 1 93.75 107 SER A CA 1
ATOM 797 C C . SER A 1 107 ? 6.156 6.816 12.281 1 93.75 107 SER A C 1
ATOM 799 O O . SER A 1 107 ? 5.406 6.57 11.336 1 93.75 107 SER A O 1
ATOM 801 N N . SER A 1 108 ? 6.309 8.047 12.867 1 91.5 108 SER A N 1
ATOM 802 C CA . SER A 1 108 ? 5.602 9.18 12.273 1 91.5 108 SER A CA 1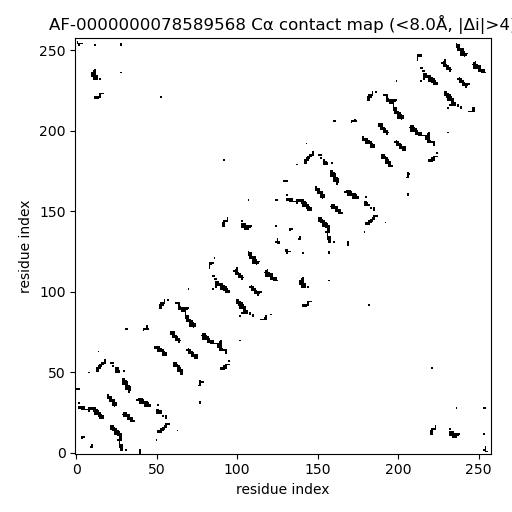
ATOM 803 C C . SER A 1 108 ? 6.379 9.758 11.094 1 91.5 108 SER A C 1
ATOM 805 O O . SER A 1 108 ? 5.898 10.672 10.414 1 91.5 108 SER A O 1
ATOM 807 N N . LEU A 1 109 ? 7.516 9.133 10.797 1 93.25 109 LEU A N 1
ATOM 808 C CA . LEU A 1 109 ? 8.383 9.688 9.758 1 93.25 109 LEU A CA 1
ATOM 809 C C . LEU A 1 109 ? 8.008 9.148 8.383 1 93.25 109 LEU A C 1
ATOM 811 O O . LEU A 1 109 ? 7.691 7.961 8.242 1 93.25 109 LEU A O 1
ATOM 815 N N . ILE A 1 110 ? 8.016 10.023 7.43 1 94.81 110 ILE A N 1
ATOM 816 C CA . ILE A 1 110 ? 7.898 9.688 6.012 1 94.81 110 ILE A CA 1
ATOM 817 C C . ILE A 1 110 ? 9.195 10.039 5.293 1 94.81 110 ILE A C 1
ATOM 819 O O . ILE A 1 110 ? 9.562 11.219 5.191 1 94.81 110 ILE A O 1
ATOM 823 N N . ASP A 1 111 ? 9.898 9.062 4.844 1 96.25 111 ASP A N 1
ATOM 824 C CA . ASP A 1 111 ? 11.156 9.281 4.133 1 96.25 111 ASP A CA 1
ATOM 825 C C . ASP A 1 111 ? 10.906 9.727 2.695 1 96.25 111 ASP A C 1
ATOM 827 O O . ASP A 1 111 ? 10.031 9.188 2.016 1 96.25 111 ASP A O 1
ATOM 831 N N . VAL A 1 112 ? 11.711 10.695 2.23 1 95 112 VAL A N 1
ATOM 832 C CA . VAL A 1 112 ? 11.609 11.242 0.883 1 95 112 VAL A CA 1
ATOM 833 C C . VAL A 1 112 ? 12.875 10.914 0.097 1 95 112 VAL A C 1
ATOM 835 O O . VAL A 1 112 ? 13.992 11.148 0.573 1 95 112 VAL A O 1
ATOM 838 N N . TYR A 1 113 ? 12.648 10.375 -1.035 1 95.62 113 TYR A N 1
ATOM 839 C CA . TYR A 1 113 ? 13.742 10.023 -1.932 1 95.62 113 TYR A CA 1
ATOM 840 C C . TYR A 1 113 ? 13.68 10.844 -3.215 1 95.62 113 TYR A C 1
ATOM 842 O O . TYR A 1 113 ? 12.703 10.766 -3.961 1 95.62 113 TYR A O 1
ATOM 850 N N . LEU A 1 114 ? 14.672 11.625 -3.424 1 92.69 114 LEU A N 1
ATOM 851 C CA . LEU A 1 114 ? 14.773 12.328 -4.695 1 92.69 114 LEU A CA 1
ATOM 852 C C . LEU A 1 114 ? 15.391 11.438 -5.77 1 92.69 114 LEU A C 1
ATOM 854 O O . LEU A 1 114 ? 15.086 11.586 -6.953 1 92.69 114 LEU A O 1
ATOM 858 N N . ASN A 1 115 ? 16.281 10.648 -5.309 1 89.69 115 ASN A N 1
ATOM 859 C CA . ASN A 1 115 ? 16.797 9.508 -6.062 1 89.69 115 ASN A CA 1
ATOM 860 C C . ASN A 1 115 ? 16.812 8.234 -5.215 1 89.69 115 ASN A C 1
ATOM 862 O O . ASN A 1 115 ? 16.812 8.305 -3.984 1 89.69 115 ASN A O 1
ATOM 866 N N . LEU A 1 116 ? 16.5 7.082 -5.641 1 92.94 116 LEU A N 1
ATOM 867 C CA . LEU A 1 116 ? 16.328 5.859 -4.859 1 92.94 116 LEU A CA 1
ATOM 868 C C . LEU A 1 116 ? 17.688 5.344 -4.371 1 92.94 116 LEU A C 1
ATOM 870 O O . LEU A 1 116 ? 17.859 4.141 -4.191 1 92.94 116 LEU A O 1
ATOM 874 N N . GLY A 1 117 ? 18.609 6.367 -4.152 1 94.12 117 GLY A N 1
ATOM 875 C CA . GLY A 1 117 ? 19.922 5.973 -3.635 1 94.12 117 GLY A CA 1
ATOM 876 C C . GLY A 1 117 ? 20.078 6.258 -2.154 1 94.12 117 GLY A C 1
ATOM 877 O O . GLY A 1 117 ? 20.953 5.684 -1.5 1 94.12 117 GLY A O 1
ATOM 878 N N . TYR A 1 118 ? 19.406 7.262 -1.673 1 95.88 118 TYR A N 1
ATOM 879 C CA . TYR A 1 118 ? 19.453 7.633 -0.264 1 95.88 118 TYR A CA 1
ATOM 880 C C . TYR A 1 118 ? 18.203 8.406 0.146 1 95.88 118 TYR A C 1
ATOM 882 O O . TYR A 1 118 ? 17.484 8.93 -0.707 1 95.88 118 TYR A O 1
ATOM 890 N N . VAL A 1 119 ? 17.969 8.453 1.476 1 96.81 119 VAL A N 1
ATOM 891 C CA . VAL A 1 119 ? 16.891 9.297 2.008 1 96.81 119 VAL A CA 1
ATOM 892 C C . VAL A 1 119 ? 17.312 10.766 1.958 1 96.81 119 VAL A C 1
ATOM 894 O O . VAL A 1 119 ? 18.281 11.164 2.621 1 96.81 119 VAL A O 1
ATOM 897 N N . ALA A 1 120 ? 16.641 11.562 1.195 1 96.75 120 ALA A N 1
ATOM 898 C CA . ALA A 1 120 ? 16.969 12.984 1.093 1 96.75 120 ALA A CA 1
ATOM 899 C C . ALA A 1 120 ? 16.609 13.727 2.379 1 96.75 120 ALA A C 1
ATOM 901 O O . ALA A 1 120 ? 17.406 14.508 2.895 1 96.75 120 ALA A O 1
ATOM 902 N N . PHE A 1 121 ? 15.445 13.523 2.863 1 95.38 121 PHE A N 1
ATOM 903 C CA . PHE A 1 121 ? 14.945 14.039 4.137 1 95.38 121 PHE A CA 1
ATOM 904 C C . PHE A 1 121 ? 13.703 13.273 4.578 1 95.38 121 PHE A C 1
ATOM 906 O O . PHE A 1 121 ? 13.203 12.422 3.848 1 95.38 121 PHE A O 1
ATOM 913 N N . SER A 1 122 ? 13.266 13.539 5.754 1 94.06 122 SER A N 1
ATOM 914 C CA . SER A 1 122 ? 12.055 12.898 6.277 1 94.06 122 SER A CA 1
ATOM 915 C C . SER A 1 122 ? 11.062 13.938 6.785 1 94.06 122 SER A C 1
ATOM 917 O O . SER A 1 122 ? 11.453 14.961 7.352 1 94.06 122 SER A O 1
ATOM 919 N N . LEU A 1 123 ? 9.797 13.672 6.535 1 90.12 123 LEU A N 1
ATOM 920 C CA . LEU A 1 123 ? 8.711 14.469 7.09 1 90.12 123 LEU A CA 1
ATOM 921 C C . LEU A 1 123 ? 8.141 13.812 8.344 1 90.12 123 LEU A C 1
ATOM 923 O O . LEU A 1 123 ? 8.086 12.586 8.438 1 90.12 123 LEU A O 1
ATOM 927 N N . ASP A 1 124 ? 7.711 14.656 9.273 1 89.19 124 ASP A N 1
ATOM 928 C CA . ASP A 1 124 ? 7.066 14.156 10.484 1 89.19 124 ASP A CA 1
ATOM 929 C C . ASP A 1 124 ? 5.559 14.391 10.445 1 89.19 124 ASP A C 1
ATOM 931 O O . ASP A 1 124 ? 5.109 15.539 10.43 1 89.19 124 ASP A O 1
ATOM 935 N N . ALA A 1 125 ? 4.801 13.32 10.312 1 86.44 125 ALA A N 1
ATOM 936 C CA . ALA A 1 125 ? 3.344 13.398 10.227 1 86.44 125 ALA A CA 1
ATOM 937 C C . ALA A 1 125 ? 2.732 13.797 11.562 1 86.44 125 ALA A C 1
ATOM 939 O O . ALA A 1 125 ? 1.539 14.102 11.641 1 86.44 125 ALA A O 1
ATOM 940 N N . LEU A 1 126 ? 3.383 13.672 12.656 1 82.5 126 LEU A N 1
ATOM 941 C CA . LEU A 1 126 ? 2.998 14.141 13.984 1 82.5 126 LEU A CA 1
ATOM 942 C C . LEU A 1 126 ? 4.008 15.148 14.523 1 82.5 126 LEU A C 1
ATOM 944 O O . LEU A 1 126 ? 4.695 14.875 15.508 1 82.5 126 LEU A O 1
ATOM 948 N N . PRO A 1 127 ? 3.957 16.297 13.906 1 64.94 127 PRO A N 1
ATOM 949 C CA . PRO A 1 127 ? 4.965 17.25 14.383 1 64.94 127 PRO A CA 1
ATOM 950 C C . PRO A 1 127 ? 4.617 17.828 15.75 1 64.94 127 PRO A C 1
ATOM 952 O O . PRO A 1 127 ? 3.439 18.016 16.062 1 64.94 127 PRO A O 1
ATOM 955 N N . LEU A 1 128 ? 5.301 17.297 16.906 1 55.62 128 LEU A N 1
ATOM 956 C CA . LEU A 1 128 ? 5.098 17.859 18.234 1 55.62 128 LEU A CA 1
ATOM 957 C C . LEU A 1 128 ? 4.855 19.359 18.156 1 55.62 128 LEU A C 1
ATOM 959 O O . LEU A 1 128 ? 5.449 20.047 17.312 1 55.62 128 LEU A O 1
ATOM 963 N N . GLU A 1 129 ? 3.598 19.781 18.594 1 46.06 129 GLU A N 1
ATOM 964 C CA . GLU A 1 129 ? 3.562 21.188 18.984 1 46.06 129 GLU A CA 1
ATOM 965 C C . GLU A 1 129 ? 4.785 21.562 19.812 1 46.06 129 GLU A C 1
ATOM 967 O O . GLU A 1 129 ? 5.344 20.719 20.516 1 46.06 129 GLU A O 1
ATOM 972 N N . MET B 1 1 ? -5.66 21.859 12.336 1 33.38 1 MET B N 1
ATOM 973 C CA . MET B 1 1 ? -5.586 20.891 13.414 1 33.38 1 MET B CA 1
ATOM 974 C C . MET B 1 1 ? -4.758 19.672 13 1 33.38 1 MET B C 1
ATOM 976 O O . MET B 1 1 ? -4.98 19.109 11.93 1 33.38 1 MET B O 1
ATOM 980 N N . ILE B 1 2 ? -3.576 19.625 13.406 1 47.12 2 ILE B N 1
ATOM 981 C CA . ILE B 1 2 ? -2.422 18.75 13.219 1 47.12 2 ILE B CA 1
ATOM 982 C C . ILE B 1 2 ? -2.838 17.297 13.414 1 47.12 2 ILE B C 1
ATOM 984 O O . ILE B 1 2 ? -3.832 17 14.086 1 47.12 2 ILE B O 1
ATOM 988 N N . GLN B 1 3 ? -2.32 16.438 12.602 1 60.31 3 GLN B N 1
ATOM 989 C CA . GLN B 1 3 ? -2.521 15 12.766 1 60.31 3 GLN B CA 1
ATOM 990 C C . GLN B 1 3 ? -2.26 14.57 14.203 1 60.31 3 GLN B C 1
ATOM 992 O O . GLN B 1 3 ? -1.287 15.008 14.82 1 60.31 3 GLN B O 1
ATOM 997 N N . VAL B 1 4 ? -3.398 14.32 14.992 1 62.47 4 VAL B N 1
ATOM 998 C CA . VAL B 1 4 ? -3.371 13.914 16.391 1 62.47 4 VAL B CA 1
ATOM 999 C C . VAL B 1 4 ? -2.902 12.461 16.5 1 62.47 4 VAL B C 1
ATOM 1001 O O . VAL B 1 4 ? -3.227 11.633 15.648 1 62.47 4 VAL B O 1
ATOM 1004 N N . ALA B 1 5 ? -1.836 12.414 17.312 1 68 5 ALA B N 1
ATOM 1005 C CA . ALA B 1 5 ? -1.431 11.078 17.734 1 68 5 ALA B CA 1
ATOM 1006 C C . ALA B 1 5 ? -2.615 10.297 18.297 1 68 5 ALA B C 1
ATOM 1008 O O . ALA B 1 5 ? -3.447 10.852 19.016 1 68 5 ALA B O 1
ATOM 1009 N N . ARG B 1 6 ? -2.863 9.203 17.812 1 81.5 6 ARG B N 1
ATOM 1010 C CA . ARG B 1 6 ? -3.828 8.266 18.359 1 81.5 6 ARG B CA 1
ATOM 1011 C C . ARG B 1 6 ? -3.125 7.137 19.109 1 81.5 6 ARG B C 1
ATOM 1013 O O . ARG B 1 6 ? -2.881 6.066 18.547 1 81.5 6 ARG B O 1
ATOM 1020 N N . PRO B 1 7 ? -2.922 7.348 20.422 1 78.25 7 PRO B N 1
ATOM 1021 C CA . PRO B 1 7 ? -2.092 6.426 21.188 1 78.25 7 PRO B CA 1
ATOM 1022 C C . PRO B 1 7 ? -2.521 4.969 21.031 1 78.25 7 PRO B C 1
ATOM 1024 O O . PRO B 1 7 ? -1.681 4.066 21.062 1 78.25 7 PRO B O 1
ATOM 1027 N N . ALA B 1 8 ? -3.77 4.781 20.828 1 82.62 8 ALA B N 1
ATOM 1028 C CA . ALA B 1 8 ? -4.277 3.416 20.734 1 82.62 8 ALA B CA 1
ATOM 1029 C C . ALA B 1 8 ? -3.723 2.709 19.5 1 82.62 8 ALA B C 1
ATOM 1031 O O . ALA B 1 8 ? -3.686 1.477 19.453 1 82.62 8 ALA B O 1
ATOM 1032 N N . PHE B 1 9 ? -3.27 3.502 18.547 1 85.56 9 PHE B N 1
ATOM 1033 C CA . PHE B 1 9 ? -2.846 2.895 17.281 1 85.56 9 PHE B CA 1
ATOM 1034 C C . PHE B 1 9 ? -1.346 3.064 17.078 1 85.56 9 PHE B C 1
ATOM 1036 O O . PHE B 1 9 ? -0.794 2.602 16.078 1 85.56 9 PHE B O 1
ATOM 1043 N N . GLY B 1 10 ? -0.723 3.75 18.016 1 83.06 10 GLY B N 1
ATOM 1044 C CA . GLY B 1 10 ? 0.716 3.943 17.938 1 83.06 10 GLY B CA 1
ATOM 1045 C C . GLY B 1 10 ? 1.118 5.008 16.922 1 83.06 10 GLY B C 1
ATOM 1046 O O . GLY B 1 10 ? 0.263 5.59 16.25 1 83.06 10 GLY B O 1
ATOM 1047 N N . ARG B 1 11 ? 2.416 5.305 16.875 1 88.81 11 ARG B N 1
ATOM 1048 C CA . ARG B 1 11 ? 2.988 6.246 15.914 1 88.81 11 ARG B CA 1
ATOM 1049 C C . ARG B 1 11 ? 3.381 5.543 14.617 1 88.81 11 ARG B C 1
ATOM 1051 O O . ARG B 1 11 ? 4.43 4.895 14.547 1 88.81 11 ARG B O 1
ATOM 1058 N N . CYS B 1 12 ? 2.451 5.582 13.633 1 94.06 12 CYS B N 1
ATOM 1059 C CA . CYS B 1 12 ? 2.75 4.922 12.367 1 94.06 12 CYS B CA 1
ATOM 1060 C C . CYS B 1 12 ? 2.002 5.582 11.219 1 94.06 12 CYS B C 1
ATOM 1062 O O . CYS B 1 12 ? 0.995 6.258 11.438 1 94.06 12 CYS B O 1
ATOM 1064 N N . VAL B 1 13 ? 2.59 5.453 1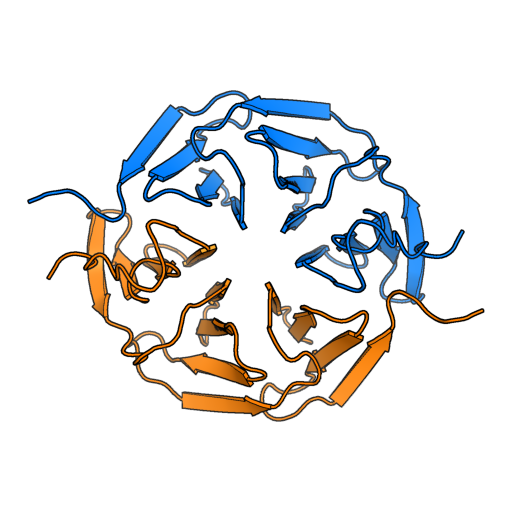0.141 1 95.31 13 VAL B N 1
ATOM 1065 C CA . VAL B 1 13 ? 1.974 5.832 8.875 1 95.31 13 VAL B CA 1
ATOM 1066 C C . VAL B 1 13 ? 1.903 4.617 7.949 1 95.31 13 VAL B C 1
ATOM 1068 O O . VAL B 1 13 ? 2.92 4.195 7.391 1 95.31 13 VAL B O 1
ATOM 1071 N N . SER B 1 14 ? 0.703 4.102 7.824 1 96.38 14 SER B N 1
ATOM 1072 C CA . SER B 1 14 ? 0.537 2.863 7.07 1 96.38 14 SER B CA 1
ATOM 1073 C C . SER B 1 14 ? -0.16 3.119 5.738 1 96.38 14 SER B C 1
ATOM 1075 O O . SER B 1 14 ? -0.019 2.336 4.797 1 96.38 14 SER B O 1
ATOM 1077 N N . ALA B 1 15 ? -0.91 4.094 5.637 1 96.94 15 ALA B N 1
ATOM 1078 C CA . ALA B 1 15 ? -1.657 4.449 4.43 1 96.94 15 ALA B CA 1
ATOM 1079 C C . ALA B 1 15 ? -1.131 5.742 3.818 1 96.94 15 ALA B C 1
ATOM 1081 O O . ALA B 1 15 ? -1.179 6.801 4.449 1 96.94 15 ALA B O 1
ATOM 1082 N N . LEU B 1 16 ? -0.631 5.613 2.621 1 95.5 16 LEU B N 1
ATOM 1083 C CA . LEU B 1 16 ? -0.079 6.746 1.882 1 95.5 16 LEU B CA 1
ATOM 1084 C C . LEU B 1 16 ? -0.447 6.66 0.405 1 95.5 16 LEU B C 1
ATOM 1086 O O . LEU B 1 16 ? -0.313 5.602 -0.214 1 95.5 16 LEU B O 1
ATOM 1090 N N . SER B 1 17 ? -0.923 7.746 -0.096 1 95.81 17 SER B N 1
ATOM 1091 C CA . SER B 1 17 ? -1.197 7.855 -1.525 1 95.81 17 SER B CA 1
ATOM 1092 C C . SER B 1 17 ? -1.176 9.312 -1.984 1 95.81 17 SER B C 1
ATOM 1094 O O . SER B 1 17 ? -1.567 10.211 -1.237 1 95.81 17 SER B O 1
ATOM 1096 N N . VAL B 1 18 ? -0.737 9.461 -3.166 1 91.81 18 VAL B N 1
ATOM 1097 C CA . VAL B 1 18 ? -0.604 10.812 -3.688 1 91.81 18 VAL B CA 1
ATOM 1098 C C . VAL B 1 18 ? -1.322 10.922 -5.031 1 91.81 18 VAL B C 1
ATOM 1100 O O . VAL B 1 18 ? -1.259 10.008 -5.852 1 91.81 18 VAL B O 1
ATOM 1103 N N . ASP B 1 19 ? -1.982 11.969 -5.246 1 91.25 19 ASP B N 1
ATOM 1104 C CA . ASP B 1 19 ? -2.52 12.375 -6.543 1 91.25 19 ASP B CA 1
ATOM 1105 C C . ASP B 1 19 ? -2.361 13.875 -6.758 1 91.25 19 ASP B C 1
ATOM 1107 O O . ASP B 1 19 ? -3.102 14.672 -6.18 1 91.25 19 ASP B O 1
ATOM 1111 N N . ASN B 1 20 ? -1.356 14.133 -7.672 1 88.06 20 ASN B N 1
ATOM 1112 C CA . ASN B 1 20 ? -1.059 15.523 -7.988 1 88.06 20 ASN B CA 1
ATOM 1113 C C . ASN B 1 20 ? -0.569 16.281 -6.762 1 88.06 20 ASN B C 1
ATOM 1115 O O . ASN B 1 20 ? 0.497 15.984 -6.223 1 88.06 20 ASN B O 1
ATOM 1119 N N . LYS B 1 21 ? -1.32 17.266 -6.27 1 90.19 21 LYS B N 1
ATOM 1120 C CA . LYS B 1 21 ? -0.834 18.141 -5.207 1 90.19 21 LYS B CA 1
ATOM 1121 C C . LYS B 1 21 ? -1.335 17.688 -3.842 1 90.19 21 LYS B C 1
ATOM 1123 O O . LYS B 1 21 ? -1.036 18.312 -2.822 1 90.19 21 LYS B O 1
ATOM 1128 N N . PHE B 1 22 ? -2.039 16.578 -3.855 1 93.5 22 PHE B N 1
ATOM 1129 C CA . PHE B 1 22 ? -2.631 16.141 -2.598 1 93.5 22 PHE B CA 1
ATOM 1130 C C . PHE B 1 22 ? -2.092 14.766 -2.203 1 93.5 22 PHE B C 1
ATOM 1132 O O . PHE B 1 22 ? -1.755 13.953 -3.066 1 93.5 22 PHE B O 1
ATOM 1139 N N . MET B 1 23 ? -2.035 14.555 -0.893 1 93 23 MET B N 1
ATOM 1140 C CA . MET B 1 23 ? -1.588 13.289 -0.317 1 93 23 MET B CA 1
ATOM 1141 C C . MET B 1 23 ? -2.547 12.812 0.77 1 93 23 MET B C 1
ATOM 1143 O O . MET B 1 23 ? -2.932 13.594 1.646 1 93 23 MET B O 1
ATOM 1147 N N . VAL B 1 24 ? -2.984 11.625 0.598 1 95.44 24 VAL B N 1
ATOM 1148 C CA . VAL B 1 24 ? -3.723 11 1.689 1 95.44 24 VAL B CA 1
ATOM 1149 C C . VAL B 1 24 ? -2.752 10.281 2.627 1 95.44 24 VAL B C 1
ATOM 1151 O O . VAL B 1 24 ? -1.839 9.594 2.172 1 95.44 24 VAL B O 1
ATOM 1154 N N . CYS B 1 25 ? -2.92 10.492 3.861 1 93.19 25 CYS B N 1
ATOM 1155 C CA . CYS B 1 25 ? -2.08 9.891 4.887 1 93.19 25 CYS B CA 1
ATOM 1156 C C . CYS B 1 25 ? -2.924 9.359 6.043 1 93.19 25 CYS B C 1
ATOM 1158 O O . CYS B 1 25 ? -3.883 10.008 6.461 1 93.19 25 CYS B O 1
ATOM 1160 N N . GLY B 1 26 ? -2.547 8.141 6.594 1 94.38 26 GLY B N 1
ATOM 1161 C CA . GLY B 1 26 ? -3.273 7.57 7.715 1 94.38 26 GLY B CA 1
ATOM 1162 C C . GLY B 1 26 ? -2.533 6.43 8.391 1 94.38 26 GLY B C 1
ATOM 1163 O O . GLY B 1 26 ? -1.439 6.055 7.957 1 94.38 26 GLY B O 1
ATOM 1164 N N . GLY B 1 27 ? -3.186 5.84 9.383 1 94.56 27 GLY B N 1
ATOM 1165 C CA . GLY B 1 27 ? -2.629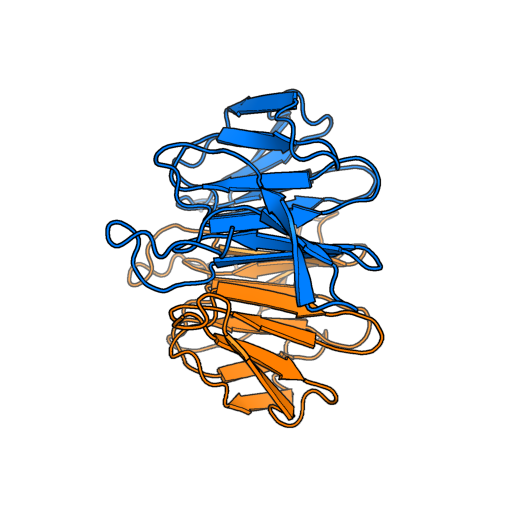 4.785 10.219 1 94.56 27 GLY B CA 1
ATOM 1166 C C . GLY B 1 27 ? -2.748 5.078 11.703 1 94.56 27 GLY B C 1
ATOM 1167 O O . GLY B 1 27 ? -3.854 5.266 12.211 1 94.56 27 GLY B O 1
ATOM 1168 N N . GLY B 1 28 ? -1.544 5.125 12.305 1 90.94 28 GLY B N 1
ATOM 1169 C CA . GLY B 1 28 ? -1.558 5.617 13.672 1 90.94 28 GLY B CA 1
ATOM 1170 C C . GLY B 1 28 ? -1.978 7.07 13.781 1 90.94 28 GLY B C 1
ATOM 1171 O O . GLY B 1 28 ? -2.508 7.496 14.812 1 90.94 28 GLY B O 1
ATOM 1172 N N . VAL B 1 29 ? -1.747 7.742 12.789 1 89.31 29 VAL B N 1
ATOM 1173 C CA . VAL B 1 29 ? -2.258 9.102 12.672 1 89.31 29 VAL B CA 1
ATOM 1174 C C . VAL B 1 29 ? -3.646 9.078 12.031 1 89.31 29 VAL B C 1
ATOM 1176 O O . VAL B 1 29 ? -4.02 8.102 11.375 1 89.31 29 VAL B O 1
ATOM 1179 N N . ASN B 1 30 ? -4.363 10.156 12.227 1 90.12 30 ASN B N 1
ATOM 1180 C CA . ASN B 1 30 ? -5.684 10.242 11.609 1 90.12 30 ASN B CA 1
ATOM 1181 C C . ASN B 1 30 ? -5.586 10.281 10.086 1 90.12 30 ASN B C 1
ATOM 1183 O O . ASN B 1 30 ? -4.648 10.859 9.531 1 90.12 30 ASN B O 1
ATOM 1187 N N . LEU B 1 31 ? -6.625 9.711 9.508 1 94.06 31 LEU B N 1
ATOM 1188 C CA . LEU B 1 31 ? -6.723 9.805 8.055 1 94.06 31 LEU B CA 1
ATOM 1189 C C . LEU B 1 31 ? -7.016 11.242 7.625 1 94.06 31 LEU B C 1
ATOM 1191 O O . LEU B 1 31 ? -7.875 11.906 8.203 1 94.06 31 LEU B O 1
ATOM 1195 N N . GLY B 1 32 ? -6.246 11.695 6.648 1 94.44 32 GLY B N 1
ATOM 1196 C CA . GLY B 1 32 ? -6.465 13.055 6.168 1 94.44 32 GLY B CA 1
ATOM 1197 C C . GLY B 1 32 ? -5.848 13.305 4.805 1 94.44 32 GLY B C 1
ATOM 1198 O O . GLY B 1 32 ? -4.969 12.562 4.367 1 94.44 32 GLY B O 1
ATOM 1199 N N . ILE B 1 33 ? -6.359 14.281 4.145 1 95.44 33 ILE B N 1
ATOM 1200 C CA . ILE B 1 33 ? -5.816 14.758 2.875 1 95.44 33 ILE B CA 1
ATOM 1201 C C . ILE B 1 33 ? -4.926 15.977 3.113 1 95.44 33 ILE B C 1
ATOM 1203 O O . ILE B 1 33 ? -5.352 16.953 3.732 1 95.44 33 ILE B O 1
ATOM 1207 N N . TRP B 1 34 ? -3.701 15.867 2.645 1 91.44 34 TRP B N 1
ATOM 1208 C CA . TRP B 1 34 ? -2.717 16.922 2.814 1 91.44 34 TRP B CA 1
ATOM 1209 C C . TRP B 1 34 ? -2.387 17.578 1.478 1 91.44 34 TRP B C 1
ATOM 1211 O O . TRP B 1 34 ? -2.326 16.906 0.447 1 91.44 34 TRP B O 1
ATOM 1221 N N . HIS B 1 35 ? -2.18 18.891 1.52 1 91.38 35 HIS B N 1
ATOM 1222 C CA . HIS B 1 35 ? -1.584 19.594 0.389 1 91.38 35 HIS B CA 1
ATOM 1223 C C . HIS B 1 35 ? -0.062 19.484 0.418 1 91.38 35 HIS B C 1
ATOM 1225 O O . HIS B 1 35 ? 0.582 20.031 1.321 1 91.38 35 HIS B O 1
ATOM 1231 N N . LEU B 1 36 ? 0.598 18.906 -0.474 1 84.5 36 LEU B N 1
ATOM 1232 C CA . LEU B 1 36 ? 2.02 18.578 -0.452 1 84.5 36 LEU B CA 1
ATOM 1233 C C . LEU B 1 36 ? 2.871 19.844 -0.56 1 84.5 36 LEU B C 1
ATOM 1235 O O . LEU B 1 36 ? 3.914 19.953 0.09 1 84.5 36 LEU B O 1
ATOM 1239 N N . GLY B 1 37 ? 2.416 20.781 -1.365 1 84.81 37 GLY B N 1
ATOM 1240 C CA . GLY B 1 37 ? 3.168 22.016 -1.56 1 84.81 37 GLY B CA 1
ATOM 1241 C C . GLY B 1 37 ? 3.232 22.875 -0.313 1 84.81 37 GLY B C 1
ATOM 1242 O O . GLY B 1 37 ? 4.25 23.516 -0.048 1 84.81 37 GLY B O 1
ATOM 1243 N N . MET B 1 38 ? 2.178 22.75 0.508 1 84.94 38 MET B N 1
ATOM 1244 C CA . MET B 1 38 ? 2.074 23.594 1.701 1 84.94 38 MET B CA 1
ATOM 1245 C C . MET B 1 38 ? 2.385 22.781 2.959 1 84.94 38 MET B C 1
ATOM 1247 O O . MET B 1 38 ? 2.494 23.344 4.051 1 84.94 38 MET B O 1
ATOM 1251 N N . TYR B 1 39 ? 2.473 21.578 2.814 1 79.69 39 TYR B N 1
ATOM 1252 C CA . TYR B 1 39 ? 2.676 20.688 3.953 1 79.69 39 TYR B CA 1
ATOM 1253 C C . TYR B 1 39 ? 1.632 20.938 5.035 1 79.69 39 TYR B C 1
ATOM 1255 O O . TYR B 1 39 ? 1.971 21.078 6.215 1 79.69 39 TYR B O 1
ATOM 1263 N N . SER B 1 40 ? 0.41 21.062 4.633 1 86.38 40 SER B N 1
ATOM 1264 C CA . SER B 1 40 ? -0.682 21.328 5.559 1 86.38 40 SER B CA 1
ATOM 1265 C C . SER B 1 40 ? -1.854 20.391 5.332 1 86.38 40 SER B C 1
ATOM 1267 O O . SER B 1 40 ? -2.098 19.953 4.203 1 86.38 40 SER B O 1
ATOM 1269 N N . LEU B 1 41 ? -2.477 20.156 6.395 1 90.31 41 LEU B N 1
ATOM 1270 C CA . LEU B 1 41 ? -3.693 19.359 6.316 1 90.31 41 LEU B CA 1
ATOM 1271 C C . LEU B 1 41 ? -4.793 20.109 5.574 1 90.31 41 LEU B C 1
ATOM 1273 O O . LEU B 1 41 ? -5.23 21.172 6.016 1 90.31 41 LEU B O 1
ATOM 1277 N N . ALA B 1 42 ? -5.203 19.594 4.477 1 93.75 42 ALA B N 1
ATOM 1278 C CA . ALA B 1 42 ? -6.254 20.203 3.67 1 93.75 42 ALA B CA 1
ATOM 1279 C C . ALA B 1 42 ? -7.637 19.781 4.156 1 93.75 42 ALA B C 1
ATOM 1281 O O . ALA B 1 42 ? -8.523 20.625 4.332 1 93.75 42 ALA B O 1
ATOM 1282 N N . THR B 1 43 ? -7.898 18.469 4.387 1 93.88 43 THR B N 1
ATOM 1283 C CA . THR B 1 43 ? -9.211 17.953 4.746 1 93.88 43 THR B CA 1
ATOM 1284 C C . THR B 1 43 ? -9.078 16.734 5.652 1 93.88 43 THR B C 1
ATOM 1286 O O . THR B 1 43 ? -8.477 15.727 5.262 1 93.88 43 THR B O 1
ATOM 1289 N N . PRO B 1 44 ? -9.648 16.812 6.867 1 92.88 44 PRO B N 1
ATOM 1290 C CA . PRO B 1 44 ? -9.719 15.594 7.672 1 92.88 44 PRO B CA 1
ATOM 1291 C C . PRO B 1 44 ? -10.711 14.578 7.109 1 92.88 44 PRO B C 1
ATOM 1293 O O . PRO B 1 44 ? -11.734 14.961 6.531 1 92.88 44 PRO B O 1
ATOM 1296 N N . MET B 1 45 ? -10.367 13.359 7.129 1 95 45 MET B N 1
ATOM 1297 C CA . MET B 1 45 ? -11.273 12.273 6.785 1 95 45 MET B CA 1
ATOM 1298 C C . MET B 1 45 ? -11.695 11.5 8.031 1 95 45 MET B C 1
ATOM 1300 O O . MET B 1 45 ? -10.945 10.672 8.539 1 95 45 MET B O 1
ATOM 1304 N N . GLU B 1 46 ? -12.844 11.734 8.492 1 89.88 46 GLU B N 1
ATOM 1305 C CA . GLU B 1 46 ? -13.289 11.25 9.797 1 89.88 46 GLU B CA 1
ATOM 1306 C C . GLU B 1 46 ? -13.602 9.758 9.75 1 89.88 46 GLU B C 1
ATOM 1308 O O . GLU B 1 46 ? -14.445 9.32 8.961 1 89.88 46 GLU B O 1
ATOM 1313 N N . ALA B 1 47 ? -12.828 9.055 10.406 1 86.5 47 ALA B N 1
ATOM 1314 C CA . ALA B 1 47 ? -13.039 7.621 10.609 1 86.5 47 ALA B CA 1
ATOM 1315 C C . ALA B 1 47 ? -12.812 7.234 12.07 1 86.5 47 ALA B C 1
ATOM 1317 O O . ALA B 1 47 ? -11.672 6.992 12.477 1 86.5 47 ALA B O 1
ATOM 1318 N N . ALA B 1 48 ? -13.82 7.176 12.805 1 82 48 ALA B N 1
ATOM 1319 C CA . ALA B 1 48 ? -13.695 6.922 14.234 1 82 48 ALA B CA 1
ATOM 1320 C C . ALA B 1 48 ? -13.211 5.5 14.5 1 82 48 ALA B C 1
ATOM 1322 O O . ALA B 1 48 ? -13.695 4.547 13.883 1 82 48 ALA B O 1
ATOM 1323 N N . ASN B 1 49 ? -12.188 5.367 15.266 1 88.31 49 ASN B N 1
ATOM 1324 C CA . ASN B 1 49 ? -11.695 4.113 15.82 1 88.31 49 ASN B CA 1
ATOM 1325 C C . ASN B 1 49 ? -11.234 3.154 14.727 1 88.31 49 ASN B C 1
ATOM 1327 O O . ASN B 1 49 ? -11.5 1.952 14.797 1 88.31 49 ASN B O 1
ATOM 1331 N N . VAL B 1 50 ? -10.805 3.701 13.656 1 91.88 50 VAL B N 1
ATOM 1332 C CA . VAL B 1 50 ? -10.312 2.865 12.57 1 91.88 50 VAL B CA 1
ATOM 1333 C C . VAL B 1 50 ? -8.836 3.178 12.305 1 91.88 50 VAL B C 1
ATOM 1335 O O . VAL B 1 50 ? -8.469 4.34 12.133 1 91.88 50 VAL B O 1
ATOM 1338 N N . ARG B 1 51 ? -8.016 2.148 12.336 1 94.06 51 ARG B N 1
ATOM 1339 C CA . ARG B 1 51 ? -6.645 2.283 11.859 1 94.06 51 ARG B CA 1
ATOM 1340 C C . ARG B 1 51 ? -6.531 1.873 10.398 1 94.06 51 ARG B C 1
ATOM 1342 O O . ARG B 1 51 ? -6.641 0.689 10.07 1 94.06 51 ARG B O 1
ATOM 1349 N N . HIS B 1 52 ? -6.301 2.803 9.602 1 96.81 52 HIS B N 1
ATOM 1350 C CA . HIS B 1 52 ? -6.156 2.514 8.18 1 96.81 52 HIS B CA 1
ATOM 1351 C C . HIS B 1 52 ? -4.805 1.874 7.879 1 96.81 52 HIS B C 1
ATOM 1353 O O . HIS B 1 52 ? -3.775 2.32 8.391 1 96.81 52 HIS B O 1
ATOM 1359 N N . LEU B 1 53 ? -4.879 0.861 7.098 1 97.5 53 LEU B N 1
ATOM 1360 C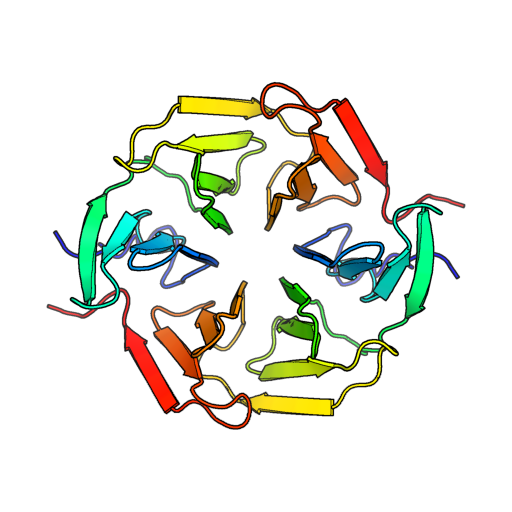 CA . LEU B 1 53 ? -3.68 0.078 6.816 1 97.5 53 LEU B CA 1
ATOM 1361 C C . LEU B 1 53 ? -3.16 0.365 5.414 1 97.5 53 LEU B C 1
ATOM 1363 O O . LEU B 1 53 ? -1.991 0.108 5.113 1 97.5 53 LEU B O 1
ATOM 1367 N N . THR B 1 54 ? -3.98 0.854 4.531 1 98.06 54 THR B N 1
ATOM 1368 C CA . THR B 1 54 ? -3.623 1.155 3.148 1 98.06 54 THR B CA 1
ATOM 1369 C C . THR B 1 54 ? -4.613 2.145 2.537 1 98.06 54 THR B C 1
ATOM 1371 O O . THR B 1 54 ? -5.719 2.324 3.055 1 98.06 54 THR B O 1
ATOM 1374 N N . CYS B 1 55 ? -4.18 2.797 1.453 1 98 55 CYS B N 1
ATOM 1375 C CA . CYS B 1 55 ? -5.078 3.666 0.699 1 98 55 CYS B CA 1
ATOM 1376 C C . CYS B 1 55 ? -4.594 3.836 -0.736 1 98 55 CYS B C 1
ATOM 1378 O O . CYS B 1 55 ? -3.428 3.574 -1.037 1 98 55 CYS B O 1
ATOM 1380 N N . GLU B 1 56 ? -5.516 4.145 -1.588 1 96.62 56 GLU B N 1
ATOM 1381 C CA . GLU B 1 56 ? -5.27 4.484 -2.986 1 96.62 56 GLU B CA 1
ATOM 1382 C C . GLU B 1 56 ? -6.098 5.688 -3.418 1 96.62 56 GLU B C 1
ATOM 1384 O O . GLU B 1 56 ? -7.328 5.645 -3.389 1 96.62 56 GLU B O 1
ATOM 1389 N N . MET B 1 57 ? -5.375 6.773 -3.76 1 95.88 57 MET B N 1
ATOM 1390 C CA . MET B 1 57 ? -6.051 7.977 -4.242 1 95.88 57 MET B CA 1
ATOM 1391 C C . MET B 1 57 ? -6.039 8.031 -5.766 1 95.88 57 MET B C 1
ATOM 1393 O O . MET B 1 57 ? -4.973 8.062 -6.379 1 95.88 57 MET B O 1
ATOM 1397 N N . THR B 1 58 ? -7.246 7.977 -6.34 1 90.38 58 THR B N 1
ATOM 1398 C CA . THR B 1 58 ? -7.402 8.141 -7.781 1 90.38 58 THR B CA 1
ATOM 1399 C C . THR B 1 58 ? -8.086 9.461 -8.102 1 90.38 58 THR B C 1
ATOM 1401 O O . THR B 1 58 ? -8.477 10.203 -7.199 1 90.38 58 THR B O 1
ATOM 1404 N N . THR B 1 59 ? -8.203 9.758 -9.391 1 89.06 59 THR B N 1
ATOM 1405 C CA . THR B 1 59 ? -8.859 10.984 -9.82 1 89.06 59 THR B CA 1
ATOM 1406 C C . THR B 1 59 ? -10.32 11.008 -9.391 1 89.06 59 THR B C 1
ATOM 1408 O O . THR B 1 59 ? -10.875 12.07 -9.109 1 89.06 59 THR B O 1
ATOM 1411 N N . ASP B 1 60 ? -10.969 9.859 -9.273 1 91.19 60 ASP B N 1
ATOM 1412 C CA . ASP B 1 60 ? -12.406 9.789 -9.031 1 91.19 60 ASP B CA 1
ATOM 1413 C C . ASP B 1 60 ? -12.711 9.664 -7.543 1 91.19 60 ASP B C 1
ATOM 1415 O O . ASP B 1 60 ? -13.688 10.234 -7.055 1 91.19 60 ASP B O 1
ATOM 1419 N N . LYS B 1 61 ? -11.891 8.914 -6.883 1 94.88 61 LYS B N 1
ATOM 1420 C CA . LYS B 1 61 ? -12.203 8.594 -5.492 1 94.88 61 LYS B CA 1
ATOM 1421 C C . LYS B 1 61 ? -10.938 8.211 -4.723 1 94.88 61 LYS B C 1
ATOM 1423 O O . LYS B 1 61 ? -9.883 7.996 -5.316 1 94.88 61 LYS B O 1
ATOM 1428 N N . ILE B 1 62 ? -11.055 8.125 -3.447 1 97.25 62 ILE B N 1
ATOM 1429 C CA . ILE B 1 62 ? -10.055 7.586 -2.531 1 97.25 62 ILE B CA 1
ATOM 1430 C C . ILE B 1 62 ? -10.555 6.273 -1.929 1 97.25 62 ILE B C 1
ATOM 1432 O O . ILE B 1 62 ? -11.688 6.199 -1.446 1 97.25 62 ILE B O 1
ATOM 1436 N N . LEU B 1 63 ? -9.781 5.258 -2.041 1 98 63 LEU B N 1
ATOM 1437 C CA . LEU B 1 63 ? -10.086 3.971 -1.427 1 98 63 LEU B CA 1
ATOM 1438 C C . LEU B 1 63 ? -9.219 3.738 -0.193 1 98 63 LEU B C 1
ATOM 1440 O O . LEU B 1 63 ? -8.031 4.055 -0.196 1 98 63 LEU B O 1
ATOM 1444 N N . THR B 1 64 ? -9.766 3.215 0.871 1 98.31 64 THR B N 1
ATOM 1445 C CA . THR B 1 64 ? -8.992 2.916 2.07 1 98.31 64 THR B CA 1
ATOM 1446 C C . THR B 1 64 ? -9.32 1.523 2.596 1 98.31 64 THR B C 1
ATOM 1448 O O . THR B 1 64 ? -10.453 1.059 2.463 1 98.31 64 THR B O 1
ATOM 1451 N N . GLY B 1 65 ? -8.367 0.853 3.057 1 98.31 65 GLY B N 1
ATOM 1452 C CA . GLY B 1 65 ? -8.469 -0.399 3.789 1 98.31 65 GLY B CA 1
ATOM 1453 C C . GLY B 1 65 ? -8.016 -0.286 5.23 1 98.31 65 GLY B C 1
ATOM 1454 O O . GLY B 1 65 ? -7.156 0.538 5.551 1 98.31 65 GLY B O 1
ATOM 1455 N N . SER B 1 66 ? -8.5 -1.09 6.062 1 97.38 66 SER B N 1
ATOM 1456 C CA . SER B 1 66 ? -8.258 -1.015 7.5 1 97.38 66 SER B CA 1
ATOM 1457 C C . SER B 1 66 ? -8.258 -2.4 8.133 1 97.38 66 SER B C 1
ATOM 1459 O O . SER B 1 66 ? -8.164 -3.41 7.438 1 97.38 66 SER B O 1
ATOM 1461 N N . MET B 1 67 ? -8.281 -2.383 9.453 1 95.38 67 MET B N 1
ATOM 1462 C CA . MET B 1 67 ? -8.375 -3.629 10.211 1 95.38 67 MET B CA 1
ATOM 1463 C C . MET B 1 67 ? -9.797 -4.188 10.156 1 95.38 67 MET B C 1
ATOM 1465 O O . MET B 1 67 ? -10.109 -5.156 10.852 1 95.38 67 MET B O 1
ATOM 1469 N N . HIS B 1 68 ? -10.688 -3.678 9.398 1 95.44 68 HIS B N 1
ATOM 1470 C CA . HIS B 1 68 ? -12.039 -4.164 9.164 1 95.44 68 HIS B CA 1
ATOM 1471 C C . HIS B 1 68 ? -12.172 -4.766 7.766 1 95.44 68 HIS B C 1
ATOM 1473 O O . HIS B 1 68 ? -11.406 -4.418 6.859 1 95.44 68 HIS B O 1
ATOM 1479 N N . PRO B 1 69 ? -13.117 -5.699 7.602 1 96.44 69 PRO B N 1
ATOM 1480 C CA . PRO B 1 69 ? -13.281 -6.375 6.312 1 96.44 69 PRO B CA 1
ATOM 1481 C C . PRO B 1 69 ? -14.047 -5.531 5.293 1 96.44 69 PRO B C 1
ATOM 1483 O O . PRO B 1 69 ? -14.938 -6.039 4.609 1 96.44 69 PRO B O 1
ATOM 1486 N N . THR B 1 70 ? -13.719 -4.203 5.219 1 96.38 70 THR B N 1
ATOM 1487 C CA . THR B 1 70 ? -14.477 -3.307 4.352 1 96.38 70 THR B CA 1
ATOM 1488 C C . THR B 1 70 ? -13.539 -2.41 3.551 1 96.38 70 THR B C 1
ATOM 1490 O O . THR B 1 70 ? -12.609 -1.817 4.109 1 96.38 70 THR B O 1
ATOM 1493 N N . LEU B 1 71 ? -13.773 -2.4 2.268 1 97.88 71 LEU B N 1
ATOM 1494 C CA . LEU B 1 71 ? -13.164 -1.389 1.407 1 97.88 71 LEU B CA 1
ATOM 1495 C C . LEU B 1 71 ? -13.984 -0.104 1.418 1 97.88 71 LEU B C 1
ATOM 1497 O O . LEU B 1 71 ? -15.125 -0.087 0.952 1 97.88 71 LEU B O 1
ATOM 1501 N N . SER B 1 72 ? -13.445 0.992 1.942 1 97.94 72 SER B N 1
ATOM 1502 C CA . SER B 1 72 ? -14.156 2.26 2.041 1 97.94 72 SER B CA 1
ATOM 1503 C C . SER B 1 72 ? -13.828 3.172 0.864 1 97.94 72 SER B C 1
ATOM 1505 O O . SER B 1 72 ? -12.68 3.236 0.423 1 97.94 72 SER B O 1
ATOM 1507 N N . GLN B 1 73 ? -14.906 3.824 0.425 1 97.81 73 GLN B N 1
ATOM 1508 C CA . GLN B 1 73 ? -14.773 4.781 -0.668 1 97.81 73 GLN B CA 1
ATOM 1509 C C . GLN B 1 73 ? -15.102 6.195 -0.202 1 97.81 73 GLN B C 1
ATOM 1511 O O . GLN B 1 73 ? -16.078 6.41 0.509 1 97.81 73 GLN B O 1
ATOM 1516 N N . TRP B 1 74 ? -14.188 7.109 -0.548 1 97.88 74 TRP B N 1
ATOM 1517 C CA . TRP B 1 74 ? -14.312 8.508 -0.158 1 97.88 74 TRP B CA 1
ATOM 1518 C C . TRP B 1 74 ? -14.242 9.422 -1.377 1 97.88 74 TRP B C 1
ATOM 1520 O O . TRP B 1 74 ? -13.594 9.086 -2.373 1 97.88 74 TRP B O 1
ATOM 1530 N N . ASP B 1 75 ? -14.875 10.547 -1.305 1 97.69 75 ASP B N 1
ATOM 1531 C CA . ASP B 1 75 ? -14.617 11.547 -2.336 1 97.69 75 ASP B CA 1
ATOM 1532 C C . ASP B 1 75 ? -13.469 12.469 -1.93 1 97.69 75 ASP B C 1
ATOM 1534 O O . ASP B 1 75 ? -12.914 12.328 -0.837 1 97.69 75 ASP B O 1
ATOM 1538 N N . HIS B 1 76 ? -13.086 13.367 -2.746 1 96.5 76 HIS B N 1
ATOM 1539 C CA . HIS B 1 76 ? -11.898 14.195 -2.539 1 96.5 76 HIS B CA 1
ATOM 1540 C C . HIS B 1 76 ? -12.18 15.32 -1.555 1 96.5 76 HIS B C 1
ATOM 1542 O O . HIS B 1 76 ? -11.281 16.094 -1.208 1 96.5 76 HIS B O 1
ATOM 1548 N N . SER B 1 77 ? -13.398 15.406 -1.046 1 96.12 77 SER B N 1
ATOM 1549 C CA . SER B 1 77 ? -13.719 16.359 0.021 1 96.12 77 SER B CA 1
ATOM 1550 C C . SER B 1 77 ? -13.625 15.688 1.391 1 96.12 77 SER B C 1
ATOM 1552 O O . SER B 1 77 ? -13.938 16.312 2.41 1 96.12 77 SER B O 1
ATOM 1554 N N . GLY B 1 78 ? -13.227 14.398 1.369 1 96.62 78 GLY B N 1
ATOM 1555 C CA . GLY B 1 78 ? -13.07 13.688 2.627 1 96.62 78 GLY B CA 1
ATOM 1556 C C . GLY B 1 78 ? -14.359 13.055 3.117 1 96.62 78 GLY B C 1
ATOM 1557 O O . GLY B 1 78 ? -14.445 12.609 4.262 1 96.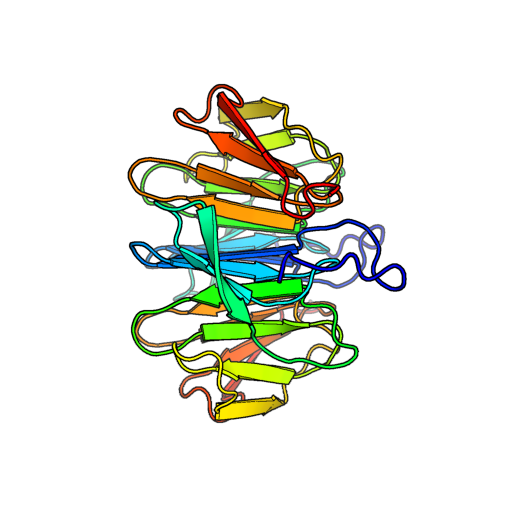62 78 GLY B O 1
ATOM 1558 N N . LYS B 1 79 ? -15.375 13.047 2.266 1 97.19 79 LYS B N 1
ATOM 1559 C CA . LYS B 1 79 ? -16.656 12.438 2.625 1 97.19 79 LYS B CA 1
ATOM 1560 C C . LYS B 1 79 ? -16.703 10.969 2.23 1 97.19 79 LYS B C 1
ATOM 1562 O O . LYS B 1 79 ? -16.359 10.609 1.103 1 97.19 79 LYS B O 1
ATOM 1567 N N . LYS B 1 80 ? -17.156 10.141 3.154 1 97.31 80 LYS B N 1
ATOM 1568 C CA . LYS B 1 80 ? -17.312 8.719 2.863 1 97.31 80 LYS B CA 1
ATOM 1569 C C . LYS B 1 80 ? -18.5 8.469 1.942 1 97.31 80 LYS B C 1
ATOM 1571 O O . LYS B 1 80 ? -19.609 8.969 2.195 1 97.31 80 LYS B O 1
ATOM 1576 N N . LEU B 1 81 ? -18.281 7.727 0.917 1 97.31 81 LEU B N 1
A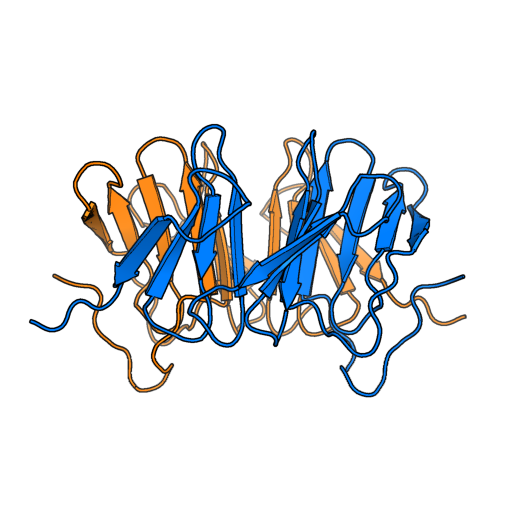TOM 1577 C CA . LEU B 1 81 ? -19.297 7.445 -0.082 1 97.31 81 LEU B CA 1
ATOM 1578 C C . LEU B 1 81 ? -19.953 6.09 0.17 1 97.31 81 LEU B C 1
ATOM 1580 O O . LEU B 1 81 ? -21.172 5.953 0.083 1 97.31 81 LEU B O 1
ATOM 1584 N N . SER B 1 82 ? -19.125 5.102 0.406 1 97.25 82 SER B N 1
ATOM 1585 C CA . SER B 1 82 ? -19.656 3.75 0.568 1 97.25 82 SER B CA 1
ATOM 1586 C C . SER B 1 82 ? -18.625 2.818 1.187 1 97.25 82 SER B C 1
ATOM 1588 O O . SER B 1 82 ? -17.438 3.162 1.266 1 97.25 82 SER B O 1
ATOM 1590 N N . ASP B 1 83 ? -19.109 1.708 1.691 1 96.94 83 ASP B N 1
ATOM 1591 C CA . ASP B 1 83 ? -18.312 0.576 2.158 1 96.94 83 ASP B CA 1
ATOM 1592 C C . ASP B 1 83 ? -18.688 -0.701 1.407 1 96.94 83 ASP B C 1
ATOM 1594 O O . ASP B 1 83 ? -19.859 -0.968 1.172 1 96.94 83 ASP B O 1
ATOM 1598 N N . VAL B 1 84 ? -17.719 -1.404 0.984 1 97.75 84 VAL B N 1
ATOM 1599 C CA . VAL B 1 84 ? -17.953 -2.682 0.319 1 97.75 84 VAL B CA 1
ATOM 1600 C C . VAL B 1 84 ? -17.312 -3.811 1.127 1 97.75 84 VAL B C 1
ATOM 1602 O O . VAL B 1 84 ? -16.125 -3.785 1.407 1 97.75 84 VAL B O 1
ATOM 1605 N N . GLN B 1 85 ? -18.094 -4.801 1.479 1 97.62 85 GLN B N 1
ATOM 1606 C CA . GLN B 1 85 ? -17.609 -5.918 2.285 1 97.62 85 GLN B CA 1
ATOM 1607 C C . GLN B 1 85 ? -16.688 -6.824 1.473 1 97.62 85 GLN B C 1
ATOM 1609 O O . GLN B 1 85 ? -17.047 -7.266 0.381 1 97.62 85 GLN B O 1
ATOM 1614 N N . GLY B 1 86 ? -15.438 -7.012 1.947 1 97.25 86 GLY B N 1
ATOM 1615 C CA . GLY B 1 86 ? -14.516 -7.953 1.333 1 97.25 86 GLY B CA 1
ATOM 1616 C C . GLY B 1 86 ? -14.43 -9.273 2.074 1 97.25 86 GLY B C 1
ATOM 1617 O O . GLY B 1 86 ? -15.141 -9.484 3.061 1 97.25 86 GLY B O 1
ATOM 1618 N N . LYS B 1 87 ? -13.586 -10.125 1.574 1 96.88 87 LYS B N 1
ATOM 1619 C CA . LYS B 1 87 ? -13.422 -11.445 2.168 1 96.88 87 LYS B CA 1
ATOM 1620 C C . LYS B 1 87 ? -12.352 -11.43 3.26 1 96.88 87 LYS B C 1
ATOM 1622 O O . LYS B 1 87 ? -12.547 -11.992 4.336 1 96.88 87 LYS B O 1
ATOM 1627 N N . PRO B 1 88 ? -11.172 -10.789 3.072 1 96.56 88 PRO B N 1
ATOM 1628 C CA . PRO B 1 88 ? -10.219 -10.719 4.176 1 96.56 88 PRO B CA 1
ATOM 1629 C C . PRO B 1 88 ? -10.75 -9.93 5.371 1 96.56 88 PRO B C 1
ATOM 1631 O O . PRO B 1 88 ? -11.5 -8.969 5.199 1 96.56 88 PRO B O 1
ATOM 1634 N N . GLN B 1 89 ? -10.305 -10.25 6.57 1 96.94 89 GLN B N 1
ATOM 1635 C CA . GLN B 1 89 ? -10.773 -9.57 7.777 1 96.94 89 GLN B CA 1
ATOM 1636 C C . GLN B 1 89 ? -10.07 -8.227 7.949 1 96.94 89 GLN B C 1
ATOM 1638 O O . GLN B 1 89 ? -10.531 -7.371 8.711 1 96.94 89 GLN B O 1
ATOM 1643 N N . SER B 1 90 ? -8.961 -8.078 7.316 1 97.69 90 SER B N 1
ATOM 1644 C CA . SER B 1 90 ? -8.211 -6.828 7.211 1 97.69 90 SER B CA 1
ATOM 1645 C C . SER B 1 90 ? -7.707 -6.605 5.789 1 97.69 90 SER B C 1
ATOM 1647 O O . SER B 1 90 ? -7.34 -7.559 5.098 1 97.69 90 SER B O 1
ATOM 1649 N N . ILE B 1 91 ? -7.703 -5.402 5.383 1 98.12 91 ILE B N 1
ATOM 1650 C CA . ILE B 1 91 ? -7.23 -5.066 4.043 1 98.12 91 ILE B CA 1
ATOM 1651 C C . ILE B 1 91 ? -5.875 -4.371 4.133 1 98.12 91 ILE B C 1
ATOM 1653 O O . ILE B 1 91 ? -5.777 -3.252 4.648 1 98.12 91 ILE B O 1
ATOM 1657 N N . TYR B 1 92 ? -4.848 -5.02 3.586 1 97.81 92 TYR B N 1
ATOM 1658 C CA . TYR B 1 92 ? -3.475 -4.531 3.674 1 97.81 92 TYR B CA 1
ATOM 1659 C C . TYR B 1 92 ? -3.064 -3.822 2.391 1 97.81 92 TYR B C 1
ATOM 1661 O O . TYR B 1 92 ? -2.125 -3.023 2.389 1 97.81 92 TYR B O 1
ATOM 1669 N N . SER B 1 93 ? -3.734 -4.168 1.297 1 97.44 93 SER B N 1
ATOM 1670 C CA . SER B 1 93 ? -3.324 -3.635 0.001 1 97.44 93 SER B CA 1
ATOM 1671 C C . SER B 1 93 ? -4.531 -3.395 -0.902 1 97.44 93 SER B C 1
ATOM 1673 O O . SER B 1 93 ? -5.469 -4.191 -0.918 1 97.44 93 SER B O 1
ATOM 1675 N N . ILE B 1 94 ? -4.43 -2.285 -1.544 1 97.44 94 ILE B N 1
ATOM 1676 C CA . ILE B 1 94 ? -5.426 -1.9 -2.537 1 97.44 94 ILE B CA 1
ATOM 1677 C C . ILE B 1 94 ? -4.734 -1.56 -3.855 1 97.44 94 ILE B C 1
ATOM 1679 O O . ILE B 1 94 ? -3.711 -0.871 -3.867 1 97.44 94 ILE B O 1
ATOM 1683 N N . LEU B 1 95 ? -5.289 -2.107 -4.848 1 93.56 95 LEU B N 1
ATOM 1684 C CA . LEU B 1 95 ? -4.824 -1.755 -6.184 1 93.56 95 LEU B CA 1
ATOM 1685 C C . LEU B 1 95 ? -5.996 -1.373 -7.082 1 93.56 95 LEU B C 1
ATOM 1687 O O . LEU B 1 95 ? -6.984 -2.107 -7.168 1 93.56 95 LEU B O 1
ATOM 1691 N N . GLN B 1 96 ? -5.883 -0.219 -7.664 1 90.62 96 GLN B N 1
ATOM 1692 C CA . GLN B 1 96 ? -6.914 0.225 -8.594 1 90.62 96 GLN B CA 1
ATOM 1693 C C . GLN B 1 96 ? -6.348 0.407 -10 1 90.62 96 GLN B C 1
ATOM 1695 O O . GLN B 1 96 ? -5.375 1.141 -10.188 1 90.62 96 GLN B O 1
ATOM 1700 N N . THR B 1 97 ? -6.91 -0.288 -10.891 1 87.69 97 THR B N 1
ATOM 1701 C CA . THR B 1 97 ? -6.617 -0.079 -12.305 1 87.69 97 THR B CA 1
ATOM 1702 C C . THR B 1 97 ? -7.809 0.549 -13.023 1 87.69 97 THR B C 1
ATOM 1704 O O . THR B 1 97 ? -8.82 0.86 -12.391 1 87.69 97 THR B O 1
ATOM 1707 N N . SER B 1 98 ? -7.711 0.82 -14.305 1 85.06 98 SER B N 1
ATOM 1708 C CA . SER B 1 98 ? -8.805 1.402 -15.078 1 85.06 98 SER B CA 1
ATOM 1709 C C . SER B 1 98 ? -9.992 0.452 -15.156 1 85.06 98 SER B C 1
ATOM 1711 O O . SER B 1 98 ? -11.141 0.893 -15.25 1 85.06 98 SER B O 1
ATOM 1713 N N . ALA B 1 99 ? -9.797 -0.847 -15.047 1 84.12 99 ALA B N 1
ATOM 1714 C CA . ALA B 1 99 ? -10.852 -1.819 -15.312 1 84.12 99 ALA B CA 1
ATOM 1715 C C . ALA B 1 99 ? -11.227 -2.584 -14.047 1 84.12 99 ALA B C 1
ATOM 1717 O O . ALA B 1 99 ? -12.367 -3.018 -13.891 1 84.12 99 ALA B O 1
ATOM 1718 N N . VAL B 1 100 ? -10.297 -2.76 -13.195 1 90.5 100 VAL B N 1
ATOM 1719 C CA . VAL B 1 100 ? -10.484 -3.693 -12.094 1 90.5 100 VAL B CA 1
ATOM 1720 C C . VAL B 1 100 ? -9.781 -3.168 -10.844 1 90.5 100 VAL B C 1
ATOM 1722 O O . VAL B 1 100 ? -8.75 -2.494 -10.945 1 90.5 100 VAL B O 1
ATOM 1725 N N . SER B 1 101 ? -10.305 -3.354 -9.719 1 93.69 101 SER B N 1
ATOM 1726 C CA . SER B 1 101 ? -9.633 -3.096 -8.445 1 93.69 101 SER B CA 1
ATOM 1727 C C . SER B 1 101 ? -9.391 -4.391 -7.68 1 93.69 101 SER B C 1
ATOM 1729 O O . SER B 1 101 ? -10.172 -5.34 -7.793 1 93.69 101 SER B O 1
ATOM 1731 N N . PHE B 1 102 ? -8.352 -4.438 -6.914 1 94.19 102 PHE B N 1
ATOM 1732 C CA . PHE B 1 102 ? -7.992 -5.59 -6.098 1 94.19 102 PHE B CA 1
ATOM 1733 C C . PHE B 1 102 ? -7.812 -5.188 -4.637 1 94.19 102 PHE B C 1
ATOM 1735 O O . PHE B 1 102 ? -7.285 -4.113 -4.348 1 94.19 102 PHE B O 1
ATOM 1742 N N . THR B 1 103 ? -8.148 -6.023 -3.75 1 97.38 103 THR B N 1
ATOM 1743 C CA . THR B 1 103 ? -7.777 -5.891 -2.344 1 97.38 103 THR B CA 1
ATOM 1744 C C . THR B 1 103 ? -7.246 -7.211 -1.795 1 97.38 103 THR B C 1
ATOM 1746 O O . THR B 1 103 ? -7.68 -8.281 -2.215 1 97.38 103 THR B O 1
ATOM 1749 N N . ALA B 1 104 ? -6.309 -7.148 -0.932 1 97.19 104 ALA B N 1
ATOM 1750 C CA . ALA B 1 104 ? -5.707 -8.289 -0.25 1 97.19 104 ALA B CA 1
ATOM 1751 C C . ALA B 1 104 ? -5.402 -7.961 1.208 1 97.19 104 ALA B C 1
ATOM 1753 O O . ALA B 1 104 ? -5.359 -6.789 1.591 1 97.19 104 ALA B O 1
ATOM 1754 N N . GLY B 1 105 ? -5.184 -9 1.979 1 97 105 GLY B N 1
ATOM 1755 C CA . GLY B 1 105 ? -4.992 -8.758 3.398 1 97 105 GLY B CA 1
ATOM 1756 C C . GLY B 1 105 ? -4.578 -9.992 4.172 1 97 105 GLY B C 1
ATOM 1757 O O . GLY B 1 105 ? -3.617 -10.672 3.799 1 97 105 GLY B O 1
ATOM 1758 N N . ASP B 1 106 ? -5.344 -10.289 5.238 1 96.5 106 ASP B N 1
ATOM 1759 C CA . ASP B 1 106 ? -4.906 -11.273 6.227 1 96.5 106 ASP B CA 1
ATOM 1760 C C . ASP B 1 106 ? -5.359 -12.68 5.836 1 96.5 106 ASP B C 1
ATOM 1762 O O . ASP B 1 106 ? -5.664 -13.5 6.703 1 96.5 106 ASP B O 1
ATOM 1766 N N . SER B 1 107 ? -5.484 -12.914 4.617 1 93.94 107 SER B N 1
ATOM 1767 C CA . SER B 1 107 ? -5.742 -14.227 4.039 1 93.94 107 SER B CA 1
ATOM 1768 C C . SER B 1 107 ? -5.023 -14.398 2.707 1 93.94 107 SER B C 1
ATOM 1770 O O . SER B 1 107 ? -4.332 -13.484 2.248 1 93.94 107 SER B O 1
ATOM 1772 N N . SER B 1 108 ? -5.211 -15.633 2.129 1 91.69 108 SER B N 1
ATOM 1773 C CA . SER B 1 108 ? -4.602 -15.867 0.822 1 91.69 108 SER B CA 1
ATOM 1774 C C . SER B 1 108 ? -5.496 -15.344 -0.301 1 91.69 108 SER B C 1
ATOM 1776 O O . SER B 1 108 ? -5.109 -15.375 -1.472 1 91.69 108 SER B O 1
ATOM 1778 N N . LEU B 1 109 ? -6.621 -14.75 0.089 1 93.44 109 LEU B N 1
ATOM 1779 C CA . LEU B 1 109 ? -7.594 -14.328 -0.916 1 93.44 109 LEU B CA 1
ATOM 1780 C C . LEU B 1 109 ? -7.309 -12.906 -1.383 1 93.44 109 LEU B C 1
ATOM 1782 O O . LEU B 1 109 ? -6.969 -12.039 -0.575 1 93.44 109 LEU B O 1
ATOM 1786 N N . ILE B 1 110 ? -7.434 -12.719 -2.656 1 95 110 ILE B N 1
ATOM 1787 C CA . ILE B 1 110 ? -7.422 -11.406 -3.291 1 95 110 ILE B CA 1
ATOM 1788 C C . ILE B 1 110 ? -8.789 -11.117 -3.906 1 95 110 ILE B C 1
ATOM 1790 O O . ILE B 1 110 ? -9.211 -11.797 -4.844 1 95 110 ILE B O 1
ATOM 1794 N N . ASP B 1 111 ? -9.484 -10.18 -3.369 1 96.38 111 ASP B N 1
ATOM 1795 C CA . ASP B 1 111 ? -10.805 -9.812 -3.873 1 96.38 111 ASP B CA 1
ATOM 1796 C C . ASP B 1 111 ? -10.688 -8.969 -5.141 1 96.38 111 ASP B C 1
ATOM 1798 O O . ASP B 1 111 ? -9.852 -8.07 -5.219 1 96.38 111 ASP B O 1
ATOM 1802 N N . VAL B 1 112 ? -11.57 -9.25 -6.109 1 95.06 112 VAL B N 1
ATOM 1803 C CA . VAL B 1 112 ? -11.602 -8.539 -7.383 1 95.06 112 VAL B CA 1
ATOM 1804 C C . VAL B 1 112 ? -12.914 -7.773 -7.516 1 95.06 112 VAL B C 1
ATOM 1806 O O . VAL B 1 112 ? -13.992 -8.336 -7.309 1 95.06 112 VAL B O 1
ATOM 1809 N N . TYR B 1 113 ? -12.758 -6.539 -7.82 1 95.69 113 TYR B N 1
ATOM 1810 C CA . TYR B 1 113 ? -13.914 -5.668 -8.008 1 95.69 113 TYR B CA 1
ATOM 1811 C C . TYR B 1 113 ? -13.992 -5.18 -9.453 1 95.69 113 TYR B C 1
ATOM 1813 O O . TYR B 1 113 ? -13.078 -4.516 -9.945 1 95.69 113 TYR B O 1
ATOM 1821 N N . LEU B 1 114 ? -15.047 -5.562 -10.102 1 92.56 114 LEU B N 1
ATOM 1822 C CA . LEU B 1 114 ? -15.281 -5.023 -11.438 1 92.56 114 LEU B CA 1
ATOM 1823 C C . LEU B 1 114 ? -15.953 -3.654 -11.359 1 92.56 114 LEU B C 1
ATOM 1825 O O . LEU B 1 114 ? -15.75 -2.811 -12.234 1 92.56 114 LEU B O 1
ATOM 1829 N N . ASN B 1 115 ? -16.781 -3.576 -10.383 1 89.31 115 ASN B N 1
ATOM 1830 C CA . ASN B 1 115 ? -17.344 -2.303 -9.938 1 89.31 115 ASN B CA 1
ATOM 1831 C C . ASN B 1 115 ? -17.234 -2.15 -8.422 1 89.31 115 ASN B C 1
ATOM 1833 O O . ASN B 1 115 ? -17.125 -3.143 -7.699 1 89.31 115 ASN B O 1
ATOM 1837 N N . LEU B 1 116 ? -16.812 -1.078 -7.809 1 93 116 LEU B N 1
ATOM 1838 C CA . LEU B 1 116 ? -16.547 -0.885 -6.387 1 93 116 LEU B CA 1
ATOM 1839 C C . LEU B 1 116 ? -17.828 -0.988 -5.57 1 93 116 LEU B C 1
ATOM 1841 O O . LEU B 1 116 ? -17.953 -0.363 -4.516 1 93 116 LEU B O 1
ATOM 1845 N N . GLY B 1 117 ? -18.781 -1.871 -6.137 1 94.06 117 GLY B N 1
ATOM 1846 C CA . GLY B 1 117 ? -20.016 -2.076 -5.402 1 94.06 117 GLY B CA 1
ATOM 1847 C C . GLY B 1 117 ? -20.078 -3.41 -4.684 1 94.06 117 GLY B C 1
ATOM 1848 O O . GLY B 1 117 ? -20.875 -3.592 -3.756 1 94.06 117 GLY B O 1
ATOM 1849 N N . TYR B 1 118 ? -19.406 -4.383 -5.219 1 95.94 118 TYR B N 1
ATOM 1850 C CA . TYR B 1 118 ? -19.359 -5.715 -4.625 1 95.94 118 TYR B CA 1
ATOM 1851 C C . TYR B 1 118 ? -18.125 -6.469 -5.078 1 95.94 118 TYR B C 1
ATOM 1853 O O . TYR B 1 118 ? -17.484 -6.102 -6.074 1 95.94 118 TYR B O 1
ATOM 1861 N N . VAL B 1 119 ? -17.766 -7.512 -4.312 1 96.88 119 VAL B N 1
ATOM 1862 C CA . VAL B 1 119 ? -16.688 -8.406 -4.73 1 96.88 119 VAL B CA 1
ATOM 1863 C C . VAL B 1 119 ? -17.172 -9.305 -5.867 1 96.88 119 VAL B C 1
ATOM 1865 O O . VAL B 1 119 ? -18.094 -10.109 -5.684 1 96.88 119 VAL B O 1
ATOM 1868 N N . ALA B 1 120 ? -16.609 -9.18 -7.016 1 96.75 120 ALA B N 1
ATOM 1869 C CA . ALA B 1 120 ? -16.984 -10.008 -8.156 1 96.75 120 ALA B CA 1
ATOM 1870 C C . ALA B 1 120 ? -16.547 -11.453 -7.965 1 96.75 120 ALA B C 1
ATOM 1872 O O . ALA B 1 120 ? -17.328 -12.383 -8.188 1 96.75 120 ALA B O 1
ATOM 1873 N N . PHE B 1 121 ? -15.336 -11.664 -7.609 1 95.44 121 PHE B N 1
ATOM 1874 C CA . PHE B 1 121 ? -14.758 -12.953 -7.254 1 95.44 121 PHE B CA 1
ATOM 1875 C C . PHE B 1 121 ? -13.453 -12.773 -6.488 1 95.44 121 PHE B C 1
ATOM 1877 O O . PHE B 1 121 ? -12.977 -11.648 -6.332 1 95.44 121 PHE B O 1
ATOM 1884 N N . SER B 1 122 ? -12.938 -13.828 -6.004 1 94.31 122 SER B N 1
ATOM 1885 C CA . SER B 1 122 ? -11.664 -13.789 -5.285 1 94.31 122 SER B CA 1
ATOM 1886 C C . SER B 1 122 ? -10.672 -14.789 -5.863 1 94.31 122 SER B C 1
ATOM 1888 O O . SER B 1 122 ? -11.055 -15.891 -6.27 1 94.31 122 SER B O 1
ATOM 1890 N N . LEU B 1 123 ? -9.414 -14.383 -5.906 1 90.38 123 LEU B N 1
ATOM 1891 C CA . LEU B 1 123 ? -8.312 -15.266 -6.27 1 90.38 123 LEU B CA 1
ATOM 1892 C C . LEU B 1 123 ? -7.617 -15.812 -5.027 1 90.38 123 LEU B C 1
ATOM 1894 O O . LEU B 1 123 ? -7.496 -15.102 -4.023 1 90.38 123 LEU B O 1
ATOM 1898 N N . ASP B 1 124 ? -7.16 -17.047 -5.141 1 89.44 124 ASP B N 1
ATOM 1899 C CA . ASP B 1 124 ? -6.402 -17.641 -4.047 1 89.44 124 ASP B CA 1
ATOM 1900 C C . ASP B 1 124 ? -4.914 -17.703 -4.383 1 89.44 124 ASP B C 1
ATOM 1902 O O . ASP B 1 124 ? -4.512 -18.391 -5.32 1 89.44 124 ASP B O 1
ATOM 1906 N N . ALA B 1 125 ? -4.109 -16.906 -3.697 1 86.69 125 ALA B N 1
ATOM 1907 C CA . ALA B 1 125 ? -2.67 -16.828 -3.936 1 86.69 125 ALA B CA 1
ATOM 1908 C C . ALA B 1 125 ? -1.968 -18.094 -3.457 1 86.69 125 ALA B C 1
ATOM 1910 O O . ALA B 1 125 ? -0.785 -18.297 -3.74 1 86.69 125 ALA B O 1
ATOM 1911 N N . LEU B 1 126 ? -2.535 -18.875 -2.621 1 82.94 126 LEU B N 1
ATOM 1912 C CA . LEU B 1 126 ? -2.061 -20.188 -2.176 1 82.94 126 LEU B CA 1
ATOM 1913 C C . LEU B 1 126 ? -3.062 -21.281 -2.533 1 82.94 126 LEU B C 1
ATOM 1915 O O . LEU B 1 126 ? -3.65 -21.906 -1.647 1 82.94 126 LEU B O 1
ATOM 1919 N N . PRO B 1 127 ? -3.109 -21.5 -3.826 1 65.06 127 PRO B N 1
ATOM 1920 C CA . PRO B 1 127 ? -4.113 -22.516 -4.18 1 65.06 127 PRO B CA 1
ATOM 1921 C C . PRO B 1 127 ? -3.684 -23.938 -3.818 1 65.06 127 PRO B C 1
ATOM 1923 O O . PRO B 1 127 ? -2.49 -24.25 -3.852 1 65.06 127 PRO B O 1
ATOM 1926 N N . LEU B 1 128 ? -4.289 -24.547 -2.654 1 55.84 128 LEU B N 1
ATOM 1927 C CA . LEU B 1 128 ? -4.008 -25.922 -2.305 1 55.84 128 LEU B CA 1
ATOM 1928 C C . LEU B 1 128 ? -3.809 -26.781 -3.557 1 55.84 128 LEU B C 1
ATOM 1930 O O . LEU B 1 128 ? -4.477 -26.562 -4.57 1 55.84 128 LEU B O 1
ATOM 1934 N N . GLU B 1 129 ? -2.523 -27.312 -3.686 1 46.34 129 GLU B N 1
ATOM 1935 C CA . GLU B 1 129 ? -2.498 -28.484 -4.555 1 46.34 129 GLU B CA 1
ATOM 1936 C C . GLU B 1 129 ? -3.664 -29.422 -4.25 1 46.34 129 GLU B C 1
ATOM 1938 O O . GLU B 1 129 ? -4.145 -29.484 -3.115 1 46.34 129 GLU B O 1
#

Nearest PDB structures (foldseek):
  7apk-assembly1_F  TM=9.140E-01  e=1.363E-10  Homo sapiens
  7apk-assembly1_f  TM=9.140E-01  e=2.081E-10  Homo sapiens
  6g6n-assembly2_B  TM=8.783E-01  e=1.599E-06  synthetic construct
  5yje-assembly1_B  TM=6.723E-01  e=2.320E-02  Homo sapiens
  5yje-assembly1_C  TM=6.687E-01  e=2.579E-02  Homo sapiens

Radius of gyration: 16.91 Å; Cα contacts (8 Å, |Δi|>4): 770; chains: 2; bounding box: 40×52×39 Å

InterPro domains:
  IPR042626 THO complex subunit 6 [PTHR44411] (4-124)

Foldseek 3Di:
DDFDQQPVQDDDWQEWEDDDQWIWIFFSTFTFIAGNVVRDTDAGQDDPPWGWRYWYDDPAWIWTWTQAQWIWTGGPNNHTDDIEGHDDRTWNDWDDDPQWIWTDDDAQWIFIDRDNHYGPDIDGNDDDD/DDFDQQPVQDDDWQEWEDDDQWIWIFFSTFTFIAGNVVRDTDAGQDDPPWGWRYWYDDPAWIWTWTQAQWIWTGGPNNHTDDIEGHDDRTWNDWDDDPQWIWTDDDAQWIFIDRDSHYGPDIDGNDDDD

Sequence (258 aa):
MIQVARPAFGRCVSALSVDNKFMVCGGGVNLGIWHLGMYSLATPMEAANVRHLTCEMTTDKILTGSMHPTLSQWDHSGKKLSDVQGKPQSIYSILQTSAVSFTAGDSSLIDVYLNLGYVAFSLDALPLEMIQVARPAFGRCVSALSVDNKFMVCGGGVNLGIWHLGMYSLATPMEAANVRHLTCEMTTDKILTGSMHPTLSQWDHSGKKLSDVQGKPQSIYSILQTSAVSFTAGDSSLIDVYLNLGYVAFSLDALPLE

Organism: NCBI:txid53326